Protein AF-A0A2E7EL85-F1 (afdb_monomer_lite)

pLDDT: mean 80.75, std 16.99, range [29.83, 98.38]

Structure (mmCIF, N/CA/C/O backbone):
data_AF-A0A2E7EL85-F1
#
_entry.id   AF-A0A2E7EL85-F1
#
loop_
_atom_site.group_PDB
_atom_site.id
_atom_site.type_symbol
_atom_site.label_atom_id
_atom_site.label_alt_id
_atom_site.label_comp_id
_atom_site.label_asym_id
_atom_site.label_entity_id
_atom_site.label_seq_id
_atom_site.pdbx_PDB_ins_code
_atom_site.Cartn_x
_atom_site.Cartn_y
_atom_site.Cartn_z
_atom_site.occupancy
_atom_site.B_iso_or_equiv
_atom_site.auth_seq_id
_atom_site.auth_comp_id
_atom_site.auth_asym_id
_atom_site.auth_atom_id
_atom_site.pdbx_PDB_model_num
ATOM 1 N N . MET A 1 1 ? -40.623 -15.464 45.039 1.00 63.78 1 MET A N 1
ATOM 2 C CA . MET A 1 1 ? -40.588 -14.335 44.078 1.00 63.78 1 MET A CA 1
ATOM 3 C C . MET A 1 1 ? -39.176 -13.820 43.797 1.00 63.78 1 MET A C 1
ATOM 5 O O . MET A 1 1 ? -38.844 -13.700 42.629 1.00 63.78 1 MET A O 1
ATOM 9 N N . ILE A 1 2 ? -38.313 -13.608 44.801 1.00 80.62 2 ILE A N 1
ATOM 10 C CA . ILE A 1 2 ? -36.930 -13.106 44.599 1.00 80.62 2 ILE A CA 1
ATOM 11 C C . ILE A 1 2 ? -36.093 -13.989 43.643 1.00 80.62 2 ILE A C 1
ATOM 13 O O . ILE A 1 2 ? -35.385 -13.472 42.787 1.00 80.62 2 ILE A O 1
ATOM 17 N N . SER A 1 3 ? -36.235 -15.317 43.714 1.00 82.38 3 SER A N 1
ATOM 18 C CA . SER A 1 3 ? -35.493 -16.260 42.856 1.00 82.38 3 SER A CA 1
ATOM 19 C C . SER A 1 3 ? -35.788 -16.115 41.350 1.00 82.38 3 SER A C 1
ATOM 21 O O . SER A 1 3 ? -34.869 -16.231 40.545 1.00 82.38 3 SER A O 1
ATOM 23 N N . ILE A 1 4 ? -37.023 -15.775 40.958 1.00 88.00 4 ILE A N 1
ATOM 24 C CA . ILE A 1 4 ? -37.388 -15.567 39.542 1.00 88.00 4 ILE A CA 1
ATOM 25 C C . ILE A 1 4 ? -36.719 -14.296 38.997 1.00 88.00 4 ILE A C 1
ATOM 27 O O . ILE A 1 4 ? -36.248 -14.287 37.863 1.00 88.00 4 ILE A O 1
ATOM 31 N N . GLY A 1 5 ? -36.613 -13.248 39.822 1.00 86.31 5 GLY A N 1
ATOM 32 C CA . GLY A 1 5 ? -35.926 -12.007 39.453 1.00 86.31 5 GLY A CA 1
ATOM 33 C C . GLY A 1 5 ? -34.435 -12.218 39.180 1.00 86.31 5 GLY A C 1
ATOM 34 O O . GLY A 1 5 ? -33.920 -11.730 38.178 1.00 86.31 5 GLY A O 1
ATOM 35 N N . VAL A 1 6 ? -33.756 -13.009 40.017 1.00 91.75 6 VAL A N 1
ATOM 36 C CA . VAL A 1 6 ? -32.331 -13.336 39.827 1.00 91.75 6 VAL A CA 1
ATOM 37 C C . VAL A 1 6 ? -32.109 -14.153 38.549 1.00 91.75 6 VAL A C 1
ATOM 39 O O . VAL A 1 6 ? -31.193 -13.853 37.786 1.00 91.75 6 VAL A O 1
ATOM 42 N N . VAL A 1 7 ? -32.971 -15.139 38.270 1.00 93.00 7 VAL A N 1
ATOM 43 C CA . VAL A 1 7 ? -32.894 -15.929 37.027 1.00 93.00 7 VAL A CA 1
ATOM 44 C C . VAL A 1 7 ? -33.152 -15.053 35.799 1.00 93.00 7 VAL A C 1
ATOM 46 O O . VAL A 1 7 ? -32.426 -15.164 34.814 1.00 93.00 7 VAL A O 1
ATOM 49 N N . GLY A 1 8 ? -34.125 -14.141 35.864 1.00 94.06 8 GLY A N 1
ATOM 50 C CA . GLY A 1 8 ? -34.416 -13.204 34.776 1.00 94.06 8 GLY A CA 1
ATOM 51 C C . GLY A 1 8 ? -33.232 -12.290 34.449 1.00 94.06 8 GLY A C 1
ATOM 52 O O . GLY A 1 8 ? -32.846 -12.182 33.288 1.00 94.06 8 GLY A O 1
ATOM 53 N N . VAL A 1 9 ? -32.600 -11.694 35.466 1.00 93.81 9 VAL A N 1
ATOM 54 C CA . VAL A 1 9 ? -31.405 -10.849 35.277 1.00 93.81 9 VAL A CA 1
ATOM 55 C C . VAL A 1 9 ? -30.233 -11.665 34.721 1.00 93.81 9 VAL A C 1
ATOM 57 O O . VAL A 1 9 ? -29.546 -11.201 33.812 1.00 93.81 9 VAL A O 1
ATOM 60 N N . GLY A 1 10 ? -30.038 -12.899 35.201 1.00 94.38 10 GLY A N 1
ATOM 61 C CA . GLY A 1 10 ? -29.012 -13.805 34.676 1.00 94.38 10 GLY A CA 1
ATOM 62 C C . GLY A 1 10 ? -29.215 -14.145 33.196 1.00 94.38 10 GLY A C 1
ATOM 63 O O . GLY A 1 10 ? -28.274 -14.052 32.409 1.00 94.38 10 GLY A O 1
ATOM 64 N N . LEU A 1 11 ? -30.447 -14.471 32.794 1.00 95.19 11 LEU A N 1
ATOM 65 C CA . LEU A 1 11 ? -30.776 -14.786 31.401 1.00 95.19 11 LEU A CA 1
ATOM 66 C C . LEU A 1 11 ? -30.619 -13.575 30.474 1.00 95.19 11 LEU A C 1
ATOM 68 O O . LEU A 1 11 ? -30.084 -13.725 29.377 1.00 95.19 11 LEU A O 1
ATOM 72 N N . ILE A 1 12 ? -31.013 -12.377 30.916 1.00 94.81 12 ILE A N 1
ATOM 73 C CA . ILE A 1 12 ? -30.807 -11.138 30.148 1.00 94.81 12 ILE A CA 1
ATOM 74 C C . ILE A 1 12 ? -29.308 -10.848 29.985 1.00 94.81 12 ILE A C 1
ATOM 76 O O . ILE A 1 12 ? -28.872 -10.479 28.895 1.00 94.81 12 ILE A O 1
ATOM 80 N N . GLY A 1 13 ? -28.506 -11.078 31.030 1.00 94.62 13 GLY A N 1
ATOM 81 C CA . GLY A 1 13 ? -27.050 -10.946 30.963 1.00 94.62 13 GLY A CA 1
ATOM 82 C C . GLY A 1 13 ? -26.423 -11.874 29.918 1.00 94.62 13 GLY A C 1
ATOM 83 O O . GLY A 1 13 ? -25.629 -11.425 29.094 1.00 94.62 13 GLY A O 1
ATOM 84 N N . VAL A 1 14 ? -26.823 -13.150 29.892 1.00 94.88 14 VAL A N 1
ATOM 85 C CA . VAL A 1 14 ? -26.344 -14.113 28.883 1.00 94.88 14 VAL A CA 1
ATOM 86 C C . VAL A 1 14 ? -26.808 -13.723 27.478 1.00 94.88 14 VAL A C 1
ATOM 88 O O . VAL A 1 14 ? -26.000 -13.726 26.550 1.00 94.88 14 VAL A O 1
ATOM 91 N N . ALA A 1 15 ? -28.073 -13.326 27.316 1.00 93.06 15 ALA A N 1
ATOM 92 C CA . ALA A 1 15 ? -28.611 -12.894 26.027 1.00 93.06 15 ALA A CA 1
ATOM 93 C C . ALA A 1 15 ? -27.862 -11.673 25.460 1.00 93.06 15 ALA A C 1
ATOM 95 O O . ALA A 1 15 ? -27.609 -11.618 24.258 1.00 93.06 15 ALA A O 1
ATOM 96 N N . ALA A 1 16 ? -27.436 -10.734 26.313 1.00 93.56 16 ALA A N 1
ATOM 97 C CA . ALA A 1 16 ? -26.651 -9.568 25.906 1.00 93.56 16 ALA A CA 1
ATOM 98 C C . ALA A 1 16 ? -25.207 -9.911 25.481 1.00 93.56 16 ALA A C 1
ATOM 100 O O . ALA A 1 16 ? -24.616 -9.194 24.671 1.00 93.56 16 ALA A O 1
ATOM 101 N N . LEU A 1 17 ? -24.630 -11.008 25.986 1.00 94.56 17 LEU A N 1
ATOM 102 C CA . LEU A 1 17 ? -23.267 -11.427 25.640 1.00 94.56 17 LEU A CA 1
ATOM 103 C C . LEU A 1 17 ? -23.172 -12.112 24.271 1.00 94.56 17 LEU A C 1
ATOM 105 O O . LEU A 1 17 ? -22.114 -12.050 23.645 1.00 94.56 17 LEU A O 1
ATOM 109 N N . ILE A 1 18 ? -24.251 -12.730 23.780 1.00 90.94 18 ILE A N 1
ATOM 110 C CA . ILE A 1 18 ? -24.237 -13.477 22.510 1.00 90.94 18 ILE A CA 1
ATOM 111 C C . ILE A 1 18 ? -23.881 -12.570 21.310 1.00 90.94 18 ILE A C 1
ATOM 113 O O . ILE A 1 18 ? -22.935 -12.904 20.589 1.00 90.94 18 ILE A O 1
ATOM 117 N N . PRO A 1 19 ? -24.528 -11.402 21.092 1.00 89.12 19 PRO A N 1
ATOM 118 C CA . PRO A 1 19 ? -24.167 -10.514 19.984 1.00 89.12 19 PRO A CA 1
ATOM 119 C C . PRO A 1 19 ? -22.741 -9.968 20.095 1.00 89.12 19 PRO A C 1
ATOM 121 O O . PRO A 1 19 ? -22.041 -9.854 19.089 1.00 89.12 19 PRO A O 1
ATOM 124 N N . LEU A 1 20 ? -22.282 -9.670 21.317 1.00 89.88 20 LEU A N 1
ATOM 125 C CA . LEU A 1 20 ? -20.920 -9.194 21.560 1.00 89.88 20 LEU A CA 1
ATOM 126 C C . LEU A 1 20 ? -19.884 -10.271 21.219 1.00 89.88 20 LEU A C 1
ATOM 128 O O . LEU A 1 20 ? -18.888 -9.977 20.556 1.00 89.88 20 LEU A O 1
ATOM 132 N N . ALA A 1 21 ? -20.129 -11.517 21.633 1.00 87.88 21 ALA A N 1
ATOM 133 C CA . ALA A 1 21 ? -19.277 -12.652 21.303 1.00 87.88 21 ALA A CA 1
ATOM 134 C C . ALA A 1 21 ? -19.212 -12.871 19.786 1.00 87.88 21 ALA A C 1
ATOM 136 O O . ALA A 1 21 ? -18.120 -13.035 19.242 1.00 87.88 21 ALA A O 1
ATOM 137 N N . HIS A 1 22 ? -20.350 -12.783 19.089 1.00 85.44 22 HIS A N 1
ATOM 138 C CA . HIS A 1 22 ? -20.390 -12.894 17.632 1.00 85.44 22 HIS A CA 1
ATOM 139 C C . HIS A 1 22 ? -19.612 -11.761 16.945 1.00 85.44 22 HIS A C 1
ATOM 141 O O . HIS A 1 22 ? -18.799 -12.025 16.059 1.00 85.44 22 HIS A O 1
ATOM 147 N N . TYR A 1 23 ? -19.776 -10.514 17.399 1.00 88.75 23 TYR A N 1
ATOM 148 C CA . TYR A 1 23 ? -19.021 -9.371 16.881 1.00 88.75 23 TYR A CA 1
ATOM 149 C C . TYR A 1 23 ? -17.507 -9.546 17.072 1.00 88.75 23 TYR A C 1
ATOM 151 O O . TYR A 1 23 ? -16.732 -9.350 16.135 1.00 88.75 23 TYR A O 1
ATOM 159 N N . LYS A 1 24 ? -17.073 -9.966 18.268 1.00 91.56 24 LYS A N 1
ATOM 160 C CA . LYS A 1 24 ? -15.654 -10.208 18.568 1.00 91.56 24 LYS A CA 1
ATOM 161 C C . LYS A 1 24 ? -15.085 -11.386 17.777 1.00 91.56 24 LYS A C 1
ATOM 163 O O . LYS A 1 24 ? -13.965 -11.280 17.282 1.00 91.56 24 LYS A O 1
ATOM 168 N N . ALA A 1 25 ? -15.850 -12.461 17.596 1.00 88.56 25 ALA A N 1
ATOM 169 C CA . ALA A 1 25 ? -15.459 -13.586 16.751 1.00 88.56 25 ALA A CA 1
ATOM 170 C C . ALA A 1 25 ? -15.311 -13.162 15.280 1.00 88.56 25 ALA A C 1
ATOM 172 O O . ALA A 1 25 ? -14.292 -13.452 14.655 1.00 88.56 25 ALA A O 1
ATOM 173 N N . ALA A 1 26 ? -16.271 -12.401 14.745 1.00 86.75 26 ALA A N 1
ATOM 174 C CA . ALA A 1 26 ? -16.205 -11.872 13.385 1.00 86.75 26 ALA A CA 1
ATOM 175 C C . ALA A 1 26 ? -15.010 -10.921 13.193 1.00 86.75 26 ALA A C 1
ATOM 177 O O . ALA A 1 26 ? -14.327 -10.984 12.169 1.00 86.75 26 ALA A O 1
ATOM 178 N N . GLN A 1 27 ? -14.717 -10.078 14.188 1.00 90.81 27 GLN A N 1
ATOM 179 C CA . GLN A 1 27 ? -13.518 -9.242 14.199 1.00 90.81 27 GLN A CA 1
ATOM 180 C C . GLN A 1 27 ? -12.246 -10.103 14.183 1.00 90.81 27 GLN A C 1
ATOM 182 O O . GLN A 1 27 ? -11.366 -9.855 13.363 1.00 90.81 27 GLN A O 1
ATOM 187 N N . GLY A 1 28 ? -12.175 -11.151 15.011 1.00 91.94 28 GLY A N 1
ATOM 188 C CA . GLY A 1 28 ? -11.049 -12.090 15.039 1.00 91.94 28 GLY A CA 1
ATOM 189 C C . GLY A 1 28 ? -10.802 -12.774 13.692 1.00 91.94 28 GLY A C 1
ATOM 190 O O . GLY A 1 28 ? -9.666 -12.817 13.227 1.00 91.94 28 GLY A O 1
ATOM 191 N N . VAL A 1 29 ? -11.863 -13.218 13.011 1.00 90.19 29 VAL A N 1
ATOM 192 C CA . VAL A 1 29 ? -11.766 -13.801 11.660 1.00 90.19 29 VAL A CA 1
ATOM 193 C C . VAL A 1 29 ? -11.233 -12.782 10.649 1.00 90.19 29 VAL A C 1
ATOM 195 O O . VAL A 1 29 ? -10.402 -13.126 9.810 1.00 90.19 29 VAL A O 1
ATOM 198 N N . ARG A 1 30 ? -11.674 -11.518 10.720 1.00 90.62 30 ARG A N 1
ATOM 199 C CA . ARG A 1 30 ? -11.154 -10.456 9.843 1.00 90.62 30 ARG A CA 1
ATOM 200 C C . ARG A 1 30 ? -9.675 -10.183 10.105 1.00 90.62 30 ARG A C 1
ATOM 202 O O . ARG A 1 30 ? -8.931 -10.034 9.141 1.00 90.62 30 ARG A O 1
ATOM 209 N N . GLU A 1 31 ? -9.245 -10.124 11.364 1.00 93.44 31 GLU A N 1
ATOM 210 C CA . GLU A 1 31 ? -7.829 -9.924 11.703 1.00 93.44 31 GLU A CA 1
ATOM 211 C C . GLU A 1 31 ? -6.949 -11.087 11.221 1.00 93.44 31 GLU A C 1
ATOM 213 O O . GLU A 1 31 ? -5.897 -10.855 10.621 1.00 93.44 31 GLU A O 1
ATOM 218 N N . ASP A 1 32 ? -7.406 -12.333 11.379 1.00 94.00 32 ASP A N 1
ATOM 219 C CA . ASP A 1 32 ? -6.671 -13.500 10.879 1.00 94.00 32 ASP A CA 1
ATOM 220 C C . ASP A 1 32 ? -6.562 -13.497 9.344 1.00 94.00 32 ASP A C 1
ATOM 222 O O . ASP A 1 32 ? -5.480 -13.717 8.794 1.00 94.00 32 ASP A O 1
ATOM 226 N N . ARG A 1 33 ? -7.638 -13.134 8.628 1.00 92.50 33 ARG A N 1
ATOM 227 C CA . ARG A 1 33 ? -7.624 -13.010 7.156 1.00 92.50 33 ARG A CA 1
ATOM 228 C C . ARG A 1 33 ? -6.634 -11.958 6.662 1.00 92.50 33 ARG A C 1
ATOM 230 O O . ARG A 1 33 ? -5.904 -12.218 5.702 1.00 92.50 33 ARG A O 1
ATOM 237 N N . LYS A 1 34 ? -6.564 -10.796 7.320 1.00 94.31 34 LYS A N 1
ATOM 238 C CA . LYS A 1 34 ? -5.573 -9.750 6.999 1.00 94.31 34 LYS A CA 1
ATOM 239 C C .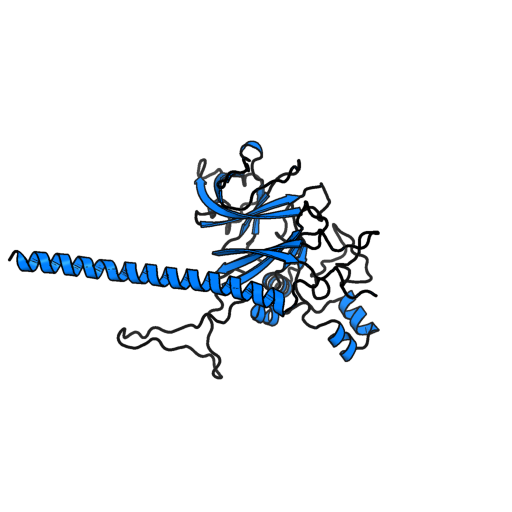 LYS A 1 34 ? -4.148 -10.288 7.161 1.00 94.31 34 LYS A C 1
ATOM 241 O O . LYS A 1 34 ? -3.334 -10.167 6.245 1.00 94.31 34 LYS A O 1
ATOM 246 N N . ALA A 1 35 ? -3.864 -10.942 8.290 1.00 95.31 35 ALA A N 1
ATOM 247 C CA . ALA A 1 35 ? -2.555 -11.525 8.587 1.00 95.31 35 ALA A CA 1
ATOM 248 C C . ALA A 1 35 ? -2.175 -12.665 7.628 1.00 95.31 35 ALA A C 1
ATOM 250 O O . ALA A 1 35 ? -1.028 -12.765 7.182 1.00 95.31 35 ALA A O 1
ATOM 251 N N . LEU A 1 36 ? -3.128 -13.531 7.277 1.00 94.81 36 LEU A N 1
ATOM 252 C CA . LEU A 1 36 ? -2.934 -14.586 6.286 1.00 94.81 36 LEU A CA 1
ATOM 253 C C . LEU A 1 36 ? -2.627 -14.004 4.902 1.00 94.81 36 LEU A C 1
ATOM 255 O O . LEU A 1 36 ? -1.689 -14.466 4.253 1.00 94.81 36 LEU A O 1
ATOM 259 N N . THR A 1 37 ? -3.359 -12.965 4.490 1.00 95.56 37 THR A N 1
ATOM 260 C CA . THR A 1 37 ? -3.142 -12.277 3.208 1.00 95.56 37 THR A CA 1
ATOM 261 C C . THR A 1 37 ? -1.739 -11.684 3.139 1.00 95.56 37 THR A C 1
ATOM 263 O O . THR A 1 37 ? -1.019 -11.962 2.185 1.00 95.56 37 THR A O 1
ATOM 266 N N . GLY A 1 38 ? -1.290 -10.974 4.180 1.00 95.75 38 GLY A N 1
ATOM 267 C CA . GLY A 1 38 ? 0.075 -10.438 4.242 1.00 95.75 38 GLY A CA 1
ATOM 268 C C . GLY A 1 38 ? 1.157 -11.522 4.160 1.00 95.75 38 GLY A C 1
ATOM 269 O O . GLY A 1 38 ? 2.110 -11.409 3.387 1.00 95.75 38 GLY A O 1
ATOM 270 N N . ARG A 1 39 ? 0.998 -12.629 4.904 1.00 95.81 39 ARG A N 1
ATOM 271 C CA . ARG A 1 39 ? 1.933 -13.771 4.849 1.00 95.81 39 ARG A CA 1
ATOM 272 C C . ARG A 1 39 ? 1.984 -14.409 3.462 1.00 95.81 39 ARG A C 1
ATOM 274 O O . ARG A 1 39 ? 3.074 -14.729 2.982 1.00 95.81 39 ARG A O 1
ATOM 281 N N . ARG A 1 40 ? 0.826 -14.592 2.821 1.00 95.44 40 ARG A N 1
ATOM 282 C CA . ARG A 1 40 ? 0.738 -15.137 1.463 1.00 95.44 40 ARG A CA 1
ATOM 283 C C . ARG A 1 40 ? 1.363 -14.185 0.453 1.00 95.44 40 ARG A C 1
ATOM 285 O O . ARG A 1 40 ? 2.173 -14.641 -0.338 1.00 95.44 40 ARG A O 1
ATOM 292 N N . ALA A 1 41 ? 1.073 -12.892 0.526 1.00 96.38 41 ALA A N 1
ATOM 293 C CA . ALA A 1 41 ? 1.646 -11.878 -0.352 1.00 96.38 41 ALA A CA 1
ATOM 294 C C . ALA A 1 41 ? 3.183 -11.871 -0.309 1.00 96.38 41 ALA A C 1
ATOM 296 O O . ALA A 1 41 ? 3.820 -11.930 -1.355 1.00 96.38 41 ALA A O 1
ATOM 297 N N . PHE A 1 42 ? 3.808 -11.940 0.875 1.00 95.88 42 PHE A N 1
ATOM 298 C CA . PHE A 1 42 ? 5.270 -12.104 0.963 1.00 95.88 42 PHE A CA 1
ATOM 299 C C . PHE A 1 42 ? 5.779 -13.393 0.318 1.00 95.88 42 PHE A C 1
ATOM 301 O O . PHE A 1 42 ? 6.860 -13.417 -0.273 1.00 95.88 42 PHE A O 1
ATOM 308 N N . ARG A 1 43 ? 5.036 -14.491 0.482 1.00 95.12 43 ARG A N 1
ATOM 309 C CA . ARG A 1 43 ? 5.388 -15.774 -0.124 1.00 95.12 43 ARG A CA 1
ATOM 310 C C . ARG A 1 43 ? 5.282 -15.693 -1.647 1.00 95.12 43 ARG A C 1
ATOM 312 O O . ARG A 1 43 ? 6.220 -16.111 -2.311 1.00 95.12 43 ARG A O 1
ATOM 319 N N . GLU A 1 44 ? 4.197 -15.138 -2.179 1.00 93.88 44 GLU A N 1
ATOM 320 C CA . GLU A 1 44 ? 4.000 -14.904 -3.616 1.00 93.88 44 GLU A CA 1
ATOM 321 C C . GLU A 1 44 ? 5.097 -14.000 -4.176 1.00 93.88 44 GLU A C 1
ATOM 323 O O . GLU A 1 44 ? 5.705 -14.347 -5.184 1.00 93.88 44 GLU A O 1
ATOM 328 N N . PHE A 1 45 ? 5.427 -12.913 -3.471 1.00 92.62 45 PHE A N 1
ATOM 329 C CA . PHE A 1 45 ? 6.507 -12.001 -3.842 1.00 92.62 45 PHE A CA 1
ATOM 330 C C . PHE A 1 45 ? 7.839 -12.731 -4.038 1.00 92.62 45 PHE A C 1
ATOM 332 O O . PHE A 1 45 ? 8.541 -12.495 -5.016 1.00 92.62 45 PHE A O 1
ATOM 339 N N . ARG A 1 46 ? 8.169 -13.672 -3.146 1.00 91.56 46 ARG A N 1
ATOM 340 C CA . ARG A 1 46 ? 9.393 -14.480 -3.251 1.00 91.56 46 ARG A CA 1
ATOM 341 C C . ARG A 1 46 ? 9.300 -15.588 -4.299 1.00 91.56 46 ARG A C 1
ATOM 343 O O . ARG A 1 46 ? 10.235 -15.770 -5.063 1.00 91.56 46 ARG A O 1
ATOM 350 N N 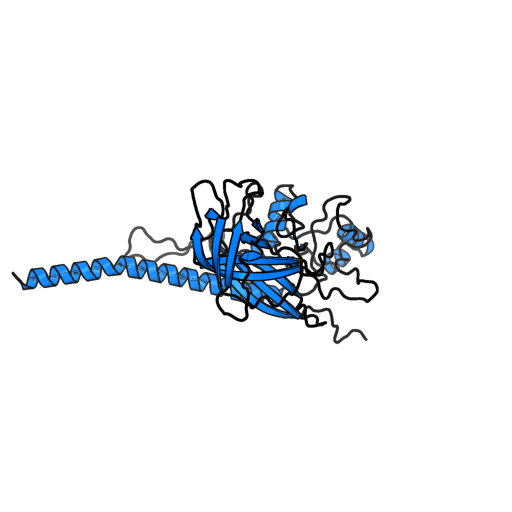. ILE A 1 47 ? 8.204 -16.349 -4.323 1.00 91.44 47 ILE A N 1
ATOM 351 C CA . ILE A 1 47 ? 8.050 -17.515 -5.212 1.00 91.44 47 ILE A CA 1
ATOM 352 C C . ILE A 1 47 ? 8.005 -17.092 -6.676 1.00 91.44 47 ILE A C 1
ATOM 354 O O . ILE A 1 47 ? 8.568 -17.771 -7.531 1.00 91.44 47 ILE A O 1
ATOM 358 N N . ARG A 1 48 ? 7.333 -15.978 -6.964 1.00 87.06 48 ARG A N 1
ATOM 359 C CA . ARG A 1 48 ? 7.233 -15.429 -8.319 1.00 87.06 48 ARG A CA 1
ATOM 360 C C . ARG A 1 48 ? 8.432 -14.577 -8.700 1.00 87.06 48 ARG A C 1
ATOM 362 O O . ARG A 1 48 ? 8.426 -14.022 -9.790 1.00 87.06 48 ARG A O 1
ATOM 369 N N . ASP A 1 49 ? 9.419 -14.492 -7.812 1.00 83.94 49 ASP A N 1
ATOM 370 C CA . ASP A 1 49 ? 10.628 -13.710 -8.008 1.00 83.94 49 ASP A CA 1
ATOM 371 C C . ASP A 1 49 ? 10.312 -12.248 -8.360 1.00 83.94 49 ASP A C 1
ATOM 373 O O . ASP A 1 49 ? 10.946 -11.625 -9.205 1.00 83.94 49 ASP A O 1
ATOM 377 N N . LEU A 1 50 ? 9.313 -11.671 -7.679 1.00 84.50 50 LEU A N 1
ATOM 378 C CA . LEU A 1 50 ? 8.906 -10.273 -7.871 1.00 84.50 50 LEU A CA 1
ATOM 379 C C . LEU A 1 50 ? 9.969 -9.289 -7.356 1.00 84.50 50 LEU A C 1
ATOM 381 O O . LEU A 1 50 ? 9.768 -8.086 -7.416 1.00 84.50 50 LEU A O 1
ATOM 385 N N . ALA A 1 51 ? 11.084 -9.789 -6.822 1.00 77.31 51 ALA A N 1
ATOM 386 C CA . ALA A 1 51 ? 12.272 -9.014 -6.494 1.00 77.31 51 ALA A CA 1
ATOM 387 C C . ALA A 1 51 ? 13.253 -8.913 -7.673 1.00 77.31 51 ALA A C 1
ATOM 389 O O . ALA A 1 51 ? 14.245 -8.190 -7.572 1.00 77.31 51 ALA A O 1
ATOM 390 N N . ARG A 1 52 ? 13.031 -9.660 -8.763 1.00 71.94 52 ARG A N 1
ATOM 391 C CA . ARG A 1 52 ? 13.900 -9.660 -9.936 1.00 71.94 52 ARG A CA 1
ATOM 392 C C . ARG A 1 52 ? 13.509 -8.511 -10.862 1.00 71.94 52 ARG A C 1
ATOM 394 O O . ARG A 1 52 ? 12.433 -8.550 -11.459 1.00 71.94 52 ARG A O 1
ATOM 401 N N . PRO A 1 53 ? 14.384 -7.518 -11.077 1.00 58.28 53 PRO A N 1
ATOM 402 C CA . PRO A 1 53 ? 13.972 -6.321 -11.806 1.00 58.28 53 PRO A CA 1
ATOM 403 C C . PRO A 1 53 ? 13.728 -6.533 -13.318 1.00 58.28 53 PRO A C 1
ATOM 405 O O . PRO A 1 53 ? 13.311 -5.613 -14.009 1.00 58.28 53 PRO A O 1
ATOM 408 N N . GLY A 1 54 ? 13.993 -7.732 -13.861 1.00 57.44 54 GLY A N 1
ATOM 409 C CA . GLY A 1 54 ? 13.841 -8.056 -15.289 1.00 57.44 54 GLY A CA 1
ATOM 410 C C . GLY A 1 54 ? 12.450 -8.523 -15.733 1.00 57.44 54 GLY A C 1
ATOM 411 O O . GLY A 1 54 ? 12.198 -8.546 -16.931 1.00 57.44 54 GLY A O 1
ATOM 412 N N . ASP A 1 55 ? 11.555 -8.878 -14.808 1.00 58.25 55 ASP A N 1
ATOM 413 C CA . ASP A 1 55 ? 10.200 -9.366 -15.139 1.00 58.25 55 ASP A CA 1
ATOM 414 C C . ASP A 1 55 ? 9.116 -8.277 -14.985 1.00 58.25 55 ASP A C 1
ATOM 416 O O . ASP A 1 55 ? 7.920 -8.523 -15.181 1.00 58.25 55 ASP A O 1
ATOM 420 N N . MET A 1 56 ? 9.548 -7.065 -14.635 1.00 61.22 56 MET A N 1
ATOM 421 C CA . MET A 1 56 ? 8.706 -5.905 -14.372 1.00 61.22 56 MET A CA 1
ATOM 422 C C . MET A 1 56 ? 8.532 -5.069 -15.640 1.00 61.22 56 MET A C 1
ATOM 424 O O . MET A 1 56 ? 9.482 -4.834 -16.382 1.00 61.22 56 MET A O 1
ATOM 428 N N . ALA A 1 57 ? 7.318 -4.578 -15.859 1.00 54.50 57 ALA A N 1
ATOM 429 C CA . ALA A 1 57 ? 6.981 -3.653 -16.929 1.00 54.50 57 ALA A CA 1
ATOM 430 C C . ALA A 1 57 ? 6.277 -2.426 -16.350 1.00 54.50 57 ALA A C 1
ATOM 432 O O . ALA A 1 57 ? 5.500 -2.534 -15.402 1.00 54.50 57 ALA A O 1
ATOM 433 N N . SER A 1 58 ? 6.516 -1.259 -16.940 1.00 51.09 58 SER A N 1
ATOM 434 C CA . SER A 1 58 ? 5.723 -0.059 -16.674 1.00 51.09 58 SER A CA 1
ATOM 435 C C . SER A 1 58 ? 4.859 0.251 -17.901 1.00 51.09 58 SER A C 1
ATOM 437 O O . SER A 1 58 ? 5.368 0.153 -19.023 1.00 51.09 58 SER A O 1
ATOM 439 N N . PRO A 1 59 ? 3.567 0.585 -17.735 1.00 44.28 59 PRO A N 1
ATOM 440 C CA . PRO A 1 59 ? 2.740 1.055 -18.840 1.00 44.28 59 PRO A CA 1
ATOM 441 C C . PRO A 1 59 ? 3.307 2.387 -19.361 1.00 44.28 59 PRO A C 1
ATOM 443 O O . PRO A 1 59 ? 3.236 3.413 -18.689 1.00 44.28 59 PRO A O 1
ATOM 446 N N . MET A 1 60 ? 3.919 2.369 -20.548 1.00 49.91 60 MET A N 1
ATOM 447 C CA . MET A 1 60 ? 4.468 3.571 -21.181 1.00 49.91 60 MET A CA 1
ATOM 448 C C . MET A 1 60 ? 3.340 4.489 -21.661 1.00 49.91 60 MET A C 1
ATOM 450 O O . MET A 1 60 ? 2.509 4.079 -22.467 1.00 49.91 60 MET A O 1
ATOM 454 N N . THR A 1 61 ? 3.350 5.752 -21.239 1.00 42.62 61 THR A N 1
ATOM 455 C CA . THR A 1 61 ? 2.427 6.784 -21.731 1.00 42.62 61 THR A CA 1
ATOM 456 C C . THR A 1 61 ? 3.154 7.821 -22.567 1.00 42.62 61 THR A C 1
ATOM 458 O O . THR A 1 61 ? 3.765 8.732 -22.019 1.00 42.62 61 THR A O 1
ATOM 461 N N . GLY A 1 62 ? 3.031 7.699 -23.891 1.00 43.09 62 GLY A N 1
ATOM 462 C CA . GLY A 1 62 ? 3.229 8.791 -24.852 1.00 43.09 62 GLY A CA 1
ATOM 463 C C . GLY A 1 62 ? 4.606 9.482 -24.868 1.00 43.09 62 GLY A C 1
ATOM 464 O O . GLY A 1 62 ? 5.506 9.170 -24.089 1.00 43.09 62 GLY A O 1
ATOM 465 N N . PRO A 1 63 ? 4.820 10.426 -25.802 1.00 38.38 63 PRO A N 1
ATOM 466 C CA . PRO A 1 63 ? 6.115 11.058 -26.003 1.00 38.38 63 PRO A CA 1
ATOM 467 C C . PRO A 1 63 ? 6.322 12.211 -25.007 1.00 38.38 63 PRO A C 1
ATOM 469 O O . PRO A 1 63 ? 6.311 13.374 -25.390 1.00 38.38 63 PRO A O 1
ATOM 472 N N . ASN A 1 64 ? 6.582 11.850 -23.745 1.00 37.88 64 ASN A N 1
ATOM 473 C CA . ASN A 1 64 ? 7.163 12.680 -22.678 1.00 37.88 64 ASN A CA 1
ATOM 474 C C . ASN A 1 64 ? 6.248 13.793 -22.106 1.00 37.88 64 ASN A C 1
ATOM 476 O O . ASN A 1 64 ? 5.767 14.660 -22.834 1.00 37.88 64 ASN A O 1
ATOM 480 N N . PRO A 1 65 ? 6.082 13.839 -20.772 1.00 37.03 65 PRO A N 1
ATOM 481 C CA . PRO A 1 65 ? 6.999 14.697 -20.023 1.00 37.03 65 PRO A CA 1
ATOM 482 C C . PRO A 1 65 ? 7.426 14.116 -18.658 1.00 37.03 65 PRO A C 1
ATOM 484 O O . PRO A 1 65 ? 6.600 13.769 -17.820 1.00 37.03 65 PRO A O 1
ATOM 487 N N . TYR A 1 66 ? 8.745 14.122 -18.441 1.00 31.95 66 TYR A N 1
ATOM 488 C CA . TYR A 1 66 ? 9.489 13.891 -17.190 1.00 31.95 66 TYR A CA 1
ATOM 489 C C . TYR A 1 66 ? 9.889 12.449 -16.838 1.00 31.95 66 TYR A C 1
ATOM 491 O O . TYR A 1 66 ? 9.822 12.055 -15.682 1.00 31.95 66 TYR A O 1
ATOM 499 N N . TYR A 1 67 ? 10.417 11.693 -17.805 1.00 33.81 67 TYR A N 1
ATOM 500 C CA . TYR A 1 67 ? 11.833 11.266 -17.808 1.00 33.81 67 TYR A CA 1
ATOM 501 C C . TYR A 1 67 ? 12.093 10.339 -19.002 1.00 33.81 67 TYR A C 1
ATOM 503 O O . TYR A 1 67 ? 11.430 9.322 -19.191 1.00 33.81 67 TYR A O 1
ATOM 511 N N . TYR A 1 68 ? 13.099 10.699 -19.795 1.00 29.83 68 TYR A N 1
ATOM 512 C CA . TYR A 1 68 ? 13.658 9.897 -20.878 1.00 29.83 68 TYR A CA 1
ATOM 513 C C . TYR A 1 68 ? 14.130 8.537 -20.333 1.00 29.83 68 TYR A C 1
ATOM 515 O O . TYR A 1 68 ? 15.083 8.479 -19.558 1.00 29.83 68 TYR A O 1
ATOM 523 N N . TRP A 1 69 ? 13.526 7.447 -20.798 1.00 33.59 69 TRP A N 1
ATOM 524 C CA . TRP A 1 69 ? 14.206 6.157 -20.903 1.00 33.59 69 TRP A CA 1
ATOM 525 C C . TRP A 1 69 ? 14.349 5.893 -22.405 1.00 33.59 69 TRP A C 1
ATOM 527 O O . TRP A 1 69 ? 13.343 5.927 -23.116 1.00 33.59 69 TRP A O 1
ATOM 537 N N . PRO A 1 70 ? 15.577 5.777 -22.937 1.00 30.33 70 PRO A N 1
ATOM 538 C CA . PRO A 1 70 ? 15.817 5.791 -24.367 1.00 30.33 70 PRO A CA 1
ATOM 539 C C . PRO A 1 70 ? 15.087 4.639 -25.053 1.00 30.33 70 PRO A C 1
ATOM 541 O O . PRO A 1 70 ? 15.002 3.515 -24.561 1.00 30.33 70 PRO A O 1
ATOM 544 N N . THR A 1 71 ? 14.583 4.987 -26.226 1.00 35.00 71 THR A N 1
ATOM 545 C CA . THR A 1 71 ? 13.726 4.285 -27.183 1.00 35.00 71 THR A CA 1
ATOM 546 C C . THR A 1 71 ? 14.290 2.974 -27.756 1.00 35.00 71 THR A C 1
ATOM 548 O O . THR A 1 71 ? 14.003 2.617 -28.895 1.00 35.00 71 THR A O 1
ATOM 551 N N . THR A 1 72 ? 15.071 2.213 -26.990 1.00 38.34 72 THR A N 1
ATOM 552 C CA . THR A 1 72 ? 15.648 0.935 -27.432 1.00 38.34 72 THR A CA 1
ATOM 553 C C . THR A 1 72 ? 15.608 -0.187 -26.398 1.00 38.34 72 THR A C 1
ATOM 555 O O . THR A 1 72 ? 16.128 -1.259 -26.708 1.00 38.34 72 THR A O 1
ATOM 558 N N . ASN A 1 73 ? 14.968 -0.024 -25.223 1.00 37.19 73 ASN A N 1
ATOM 559 C CA . ASN A 1 73 ? 14.652 -1.157 -24.334 1.00 37.19 73 ASN A CA 1
ATOM 560 C C . ASN A 1 73 ? 13.642 -0.816 -23.212 1.00 37.19 73 ASN A C 1
ATOM 562 O O . ASN A 1 73 ? 13.986 -0.093 -22.297 1.00 37.19 73 ASN A O 1
ATOM 566 N N . PRO A 1 74 ? 12.428 -1.369 -23.166 1.00 37.78 74 PRO A N 1
ATOM 567 C CA . PRO A 1 74 ? 11.498 -1.280 -22.038 1.00 37.78 74 PRO A CA 1
ATOM 568 C C . PRO A 1 74 ? 11.781 -2.343 -20.982 1.00 37.78 74 PRO A C 1
ATOM 570 O O . PRO A 1 74 ? 11.105 -2.379 -19.962 1.00 37.78 74 PRO A O 1
ATOM 573 N N . TYR A 1 75 ? 12.838 -3.141 -21.173 1.00 37.28 75 TYR A N 1
ATOM 574 C CA . TYR A 1 75 ? 13.591 -3.713 -20.058 1.00 37.28 75 TYR A CA 1
ATOM 575 C C . TYR A 1 75 ? 14.633 -2.746 -19.480 1.00 37.28 75 TYR A C 1
ATOM 577 O O . TYR A 1 75 ? 15.265 -3.077 -18.481 1.00 37.28 75 TYR A O 1
ATOM 585 N N . ALA A 1 76 ? 14.820 -1.540 -20.033 1.00 38.62 76 ALA A N 1
ATOM 586 C CA . ALA A 1 76 ? 15.671 -0.508 -19.433 1.00 38.62 76 ALA A CA 1
ATOM 587 C C . ALA A 1 76 ? 14.967 0.237 -18.293 1.00 38.62 76 ALA A C 1
ATOM 589 O O . ALA A 1 76 ? 15.160 1.435 -18.124 1.00 38.62 76 ALA A O 1
ATOM 590 N N . ILE A 1 77 ? 14.264 -0.493 -17.419 1.00 42.06 77 ILE A N 1
ATOM 591 C CA . ILE A 1 77 ? 14.388 -0.143 -16.002 1.00 42.06 77 ILE A CA 1
ATOM 592 C C . ILE A 1 77 ? 15.897 -0.174 -15.668 1.00 42.06 77 ILE A C 1
ATOM 594 O O . ILE A 1 77 ? 16.379 0.741 -15.016 1.00 42.06 77 ILE A O 1
ATOM 598 N N . TYR A 1 78 ? 16.685 -1.081 -16.274 1.00 44.06 78 TYR A N 1
ATOM 599 C CA . TYR A 1 78 ? 18.158 -1.143 -16.222 1.00 44.06 78 TYR A CA 1
ATOM 600 C C . TYR A 1 78 ? 18.908 -0.215 -17.194 1.00 44.06 78 TYR A C 1
ATOM 602 O O . TYR A 1 78 ? 19.918 -0.627 -17.769 1.00 44.06 78 TYR A O 1
ATOM 610 N N . ASN A 1 79 ? 18.520 1.049 -17.359 1.00 37.09 79 ASN A N 1
ATOM 611 C CA . ASN A 1 79 ? 19.600 2.005 -17.604 1.00 37.09 79 ASN A CA 1
ATOM 612 C C . ASN A 1 79 ? 20.258 2.243 -16.261 1.00 37.09 79 ASN A C 1
ATOM 614 O O . ASN A 1 79 ? 19.892 3.137 -15.500 1.00 37.09 79 ASN A O 1
ATOM 618 N N . GLN A 1 80 ? 21.222 1.364 -15.997 1.00 38.88 80 GLN A N 1
ATOM 619 C CA . GLN A 1 80 ? 22.405 1.698 -15.245 1.00 38.88 80 GLN A CA 1
ATOM 620 C C . GLN A 1 80 ? 22.652 3.213 -15.407 1.00 38.88 80 GLN A C 1
ATOM 622 O O . GLN A 1 80 ? 22.795 3.673 -16.549 1.00 38.88 80 GLN A O 1
ATOM 627 N N . PRO A 1 81 ? 22.725 4.015 -14.328 1.00 40.47 81 PRO A N 1
ATOM 628 C CA . PRO A 1 81 ? 23.517 5.234 -14.429 1.00 40.47 81 PRO A CA 1
ATOM 629 C C . PRO A 1 81 ? 24.912 4.821 -14.973 1.00 40.47 81 PRO A C 1
ATOM 631 O O . PRO A 1 81 ? 25.219 3.626 -14.974 1.00 40.47 81 PRO A O 1
ATOM 634 N N . PRO A 1 82 ? 25.754 5.710 -15.522 1.00 48.31 82 PRO A N 1
ATOM 635 C CA . PRO A 1 82 ? 27.029 5.323 -16.161 1.00 48.31 82 PRO A CA 1
ATOM 636 C C . PRO A 1 82 ? 27.918 4.340 -15.346 1.00 48.31 82 PRO A C 1
ATOM 638 O O . PRO A 1 82 ? 28.833 3.728 -15.883 1.00 48.31 82 PRO A O 1
ATOM 641 N N . ASP A 1 83 ? 27.616 4.193 -14.055 1.00 45.75 83 ASP A N 1
ATOM 642 C CA . ASP A 1 83 ? 28.136 3.346 -12.985 1.00 45.75 83 ASP A CA 1
ATOM 643 C C . ASP A 1 83 ? 27.354 2.048 -12.636 1.00 45.75 83 ASP A C 1
ATOM 645 O O . ASP A 1 83 ? 27.752 1.336 -11.711 1.00 45.75 83 ASP A O 1
ATOM 649 N N . GLY A 1 84 ? 26.296 1.661 -13.350 1.00 40.38 84 GLY A N 1
ATOM 650 C CA . GLY A 1 84 ? 25.923 0.245 -13.395 1.00 40.38 84 GLY A CA 1
ATOM 651 C C . GLY A 1 84 ? 24.733 -0.256 -12.566 1.00 40.38 84 GLY A C 1
ATOM 652 O O . GLY A 1 84 ? 24.475 -1.458 -12.582 1.00 40.38 84 GLY A O 1
ATOM 653 N N . LYS A 1 85 ? 24.029 0.583 -11.797 1.00 46.31 85 LYS A N 1
ATOM 654 C CA . LYS A 1 85 ? 23.205 0.074 -10.682 1.00 46.31 85 LYS A CA 1
ATOM 655 C C . LYS A 1 85 ? 21.734 0.489 -10.738 1.00 46.31 85 LYS A C 1
ATOM 657 O O . LYS A 1 85 ? 21.414 1.668 -10.654 1.00 46.31 85 LYS A O 1
ATOM 662 N N . LEU A 1 86 ? 20.844 -0.507 -10.795 1.00 46.41 86 LEU A N 1
ATOM 663 C CA . LEU A 1 86 ? 19.411 -0.361 -10.495 1.00 46.41 86 LEU A CA 1
ATOM 664 C C . LEU A 1 86 ? 19.105 -0.134 -9.019 1.00 46.41 86 LEU A C 1
ATOM 666 O O . LEU A 1 86 ? 17.964 0.095 -8.609 1.00 46.41 86 LEU A O 1
ATOM 670 N N . THR A 1 87 ? 20.122 -0.304 -8.197 1.00 53.19 87 THR A N 1
ATOM 671 C CA . THR A 1 87 ? 20.032 -0.158 -6.767 1.00 53.19 87 THR A CA 1
ATOM 672 C C . THR A 1 87 ? 19.773 1.322 -6.495 1.00 53.19 87 THR A C 1
ATOM 674 O O . THR A 1 87 ? 20.493 2.161 -7.028 1.00 53.19 87 THR A O 1
ATOM 677 N N . ARG A 1 88 ? 18.751 1.637 -5.683 1.00 66.25 88 ARG A N 1
ATOM 678 C CA . ARG A 1 88 ? 18.413 2.966 -5.119 1.00 66.25 88 ARG A CA 1
ATOM 679 C C . ARG A 1 88 ? 17.175 3.684 -5.662 1.00 66.25 88 ARG A C 1
ATOM 681 O O . ARG A 1 88 ? 17.089 4.881 -5.446 1.00 66.25 88 ARG A O 1
ATOM 688 N N . ARG A 1 89 ? 16.185 3.039 -6.287 1.00 78.69 89 ARG A N 1
ATOM 689 C CA . ARG A 1 89 ? 14.905 3.732 -6.580 1.00 78.69 89 ARG A CA 1
ATOM 690 C C . ARG A 1 89 ? 13.740 3.111 -5.837 1.00 78.69 89 ARG A C 1
ATOM 692 O O . ARG A 1 89 ? 13.563 1.899 -5.892 1.00 78.69 89 ARG A O 1
ATOM 699 N N . ALA A 1 90 ? 12.923 3.934 -5.187 1.00 86.75 90 ALA A N 1
ATOM 700 C CA . ALA A 1 90 ? 11.652 3.466 -4.655 1.00 86.75 90 ALA A CA 1
ATOM 701 C C . ALA A 1 90 ? 10.659 3.186 -5.796 1.00 86.75 90 ALA A C 1
ATOM 703 O O . ALA A 1 90 ? 10.664 3.903 -6.795 1.00 86.75 90 ALA A O 1
ATOM 704 N N . TYR A 1 91 ? 9.811 2.166 -5.659 1.00 89.25 91 TYR A N 1
ATOM 705 C CA . TYR A 1 91 ? 8.747 1.847 -6.620 1.00 89.25 91 TYR A CA 1
ATOM 706 C C . TYR A 1 91 ? 7.568 1.121 -5.959 1.00 89.25 91 TYR A C 1
ATOM 708 O O . TYR A 1 91 ? 7.692 0.543 -4.878 1.00 89.25 91 TYR A O 1
ATOM 716 N N . CYS A 1 92 ? 6.410 1.154 -6.620 1.00 93.19 92 CYS A N 1
ATOM 717 C CA . CYS A 1 92 ? 5.182 0.481 -6.204 1.00 93.19 92 CYS A CA 1
ATOM 718 C C . CYS A 1 92 ? 4.824 -0.628 -7.202 1.00 93.19 92 CYS A C 1
ATOM 720 O O . CYS A 1 92 ? 4.582 -0.357 -8.373 1.00 93.19 92 CYS A O 1
ATOM 722 N N . LEU A 1 93 ? 4.782 -1.879 -6.754 1.00 93.50 93 LEU A N 1
ATOM 723 C CA . LEU A 1 93 ? 4.278 -3.015 -7.516 1.00 93.50 93 LEU A CA 1
ATOM 724 C C . LEU A 1 93 ? 2.779 -3.172 -7.268 1.00 93.50 93 LEU A C 1
ATOM 726 O O . LEU A 1 93 ? 2.359 -3.652 -6.212 1.00 93.50 93 LEU A O 1
ATOM 730 N N . ASP A 1 94 ? 1.988 -2.800 -8.272 1.00 95.19 94 ASP A N 1
ATOM 731 C CA . ASP A 1 94 ? 0.529 -2.841 -8.205 1.00 95.19 94 ASP A CA 1
ATOM 732 C C . ASP A 1 94 ? -0.112 -3.242 -9.547 1.00 95.19 94 ASP A C 1
ATOM 734 O O . ASP A 1 94 ? -0.748 -2.426 -10.226 1.00 95.19 94 ASP A O 1
ATOM 738 N N . PRO A 1 95 ? 0.035 -4.516 -9.962 1.00 93.88 95 PRO A N 1
ATOM 739 C CA . PRO A 1 95 ? -0.515 -4.989 -11.230 1.00 93.88 95 PRO A CA 1
ATOM 740 C C . PRO A 1 95 ? -2.034 -4.878 -11.328 1.00 93.88 95 PRO A C 1
ATOM 742 O O . PRO A 1 95 ? -2.559 -4.742 -12.428 1.00 93.88 95 PRO A O 1
ATOM 745 N N . LEU A 1 96 ? -2.743 -4.938 -10.197 1.00 94.69 96 LEU A N 1
ATOM 746 C CA . LEU A 1 96 ? -4.200 -4.890 -10.174 1.00 94.69 96 LEU A CA 1
ATOM 747 C C . LEU A 1 96 ? -4.717 -3.490 -10.530 1.00 94.69 96 LEU A C 1
ATOM 749 O O . LEU A 1 96 ? -5.616 -3.372 -11.361 1.00 94.69 96 LEU A O 1
ATOM 753 N N . TYR A 1 97 ? -4.109 -2.438 -9.969 1.00 93.88 97 TYR A N 1
ATOM 754 C CA . TYR A 1 97 ? -4.414 -1.063 -10.365 1.00 93.88 97 TYR A CA 1
ATOM 755 C C . TYR A 1 97 ? -4.000 -0.793 -11.813 1.00 93.88 97 TYR A C 1
ATOM 757 O O . TYR A 1 97 ? -4.786 -0.243 -12.580 1.00 93.88 97 TYR A O 1
ATOM 765 N N . VAL A 1 98 ? -2.793 -1.218 -12.210 1.00 90.75 98 VAL A N 1
ATOM 766 C CA . VAL A 1 98 ? -2.299 -1.020 -13.583 1.00 90.75 98 VAL A CA 1
ATOM 767 C C . VAL A 1 98 ? -3.233 -1.671 -14.602 1.00 90.75 98 VAL A C 1
ATOM 769 O O . VAL A 1 98 ? -3.609 -1.023 -15.575 1.00 90.75 98 VAL A O 1
ATOM 772 N N . ALA A 1 99 ? -3.649 -2.918 -14.376 1.00 91.69 99 ALA A N 1
ATOM 773 C CA . ALA A 1 99 ? -4.567 -3.608 -15.274 1.00 91.69 99 ALA A CA 1
ATOM 774 C C . ALA A 1 99 ? -5.929 -2.902 -15.360 1.00 91.69 99 ALA A C 1
ATOM 776 O O . ALA A 1 99 ? -6.443 -2.710 -16.456 1.00 91.69 99 ALA A O 1
ATOM 777 N N . ALA A 1 100 ? -6.480 -2.449 -14.229 1.00 91.94 100 ALA A N 1
ATOM 778 C CA . ALA A 1 100 ? -7.738 -1.705 -14.219 1.00 91.94 100 ALA A CA 1
ATOM 779 C C . ALA A 1 100 ? -7.638 -0.359 -14.968 1.00 91.94 100 ALA A C 1
ATOM 781 O O . ALA A 1 100 ? -8.562 0.005 -15.693 1.00 91.94 100 ALA A O 1
ATOM 782 N N . ALA A 1 101 ? -6.510 0.348 -14.848 1.00 89.19 101 ALA A N 1
ATOM 783 C CA . ALA A 1 101 ? -6.261 1.604 -15.557 1.00 89.19 101 ALA A CA 1
ATOM 784 C C . ALA A 1 101 ? -6.081 1.400 -17.071 1.00 89.19 101 ALA A C 1
ATOM 786 O O . ALA A 1 101 ? -6.553 2.203 -17.878 1.00 89.19 101 ALA A O 1
ATOM 787 N N . VAL A 1 102 ? -5.421 0.307 -17.471 1.00 85.75 102 VAL A N 1
ATOM 788 C CA . VAL A 1 102 ? -5.286 -0.084 -18.881 1.00 85.75 102 VAL A CA 1
ATOM 789 C C . VAL A 1 102 ? -6.648 -0.455 -19.470 1.00 85.75 102 VAL A C 1
ATOM 791 O O . VAL A 1 102 ? -6.985 0.042 -20.545 1.00 85.75 102 VAL A O 1
ATOM 794 N N . ASP A 1 103 ? -7.451 -1.248 -18.755 1.00 88.75 103 ASP A N 1
ATOM 795 C CA . ASP A 1 103 ? -8.803 -1.638 -19.177 1.00 88.75 103 ASP A CA 1
ATOM 796 C C . ASP A 1 103 ? -9.734 -0.422 -19.328 1.00 88.75 103 ASP A C 1
ATOM 798 O O . ASP A 1 103 ? -10.582 -0.395 -20.219 1.00 88.75 103 ASP A O 1
ATOM 802 N N . SER A 1 104 ? -9.567 0.608 -18.489 1.00 88.12 104 SER A N 1
ATOM 803 C CA . SER A 1 104 ? -10.345 1.850 -18.574 1.00 88.12 104 SER A CA 1
ATOM 804 C C . SER A 1 104 ? -9.827 2.835 -19.633 1.00 88.12 104 SER A C 1
ATOM 806 O O . SER A 1 104 ? -10.367 3.933 -19.754 1.00 88.12 104 SER A O 1
ATOM 808 N N . GLY A 1 105 ? -8.743 2.505 -20.346 1.00 84.44 105 GLY A N 1
ATOM 809 C CA . GLY A 1 105 ? -8.086 3.400 -21.302 1.00 84.44 105 GLY A CA 1
ATOM 810 C C . GLY A 1 105 ? -7.359 4.596 -20.670 1.00 84.44 105 GLY A C 1
ATOM 811 O O . GLY A 1 105 ? -6.910 5.482 -21.396 1.00 84.44 105 GLY A O 1
ATOM 812 N N . ASN A 1 106 ? -7.205 4.640 -19.341 1.00 79.62 106 ASN A N 1
ATOM 813 C CA . ASN A 1 106 ? -6.562 5.746 -18.629 1.00 79.62 106 ASN A CA 1
ATOM 814 C C . ASN A 1 106 ? -5.103 5.408 -18.299 1.00 79.62 106 ASN A C 1
ATOM 816 O O . ASN A 1 106 ? -4.698 5.293 -17.145 1.00 79.62 106 ASN A O 1
ATOM 820 N N . GLN A 1 107 ? -4.290 5.217 -19.337 1.00 72.94 107 GLN A N 1
ATOM 821 C CA . GLN A 1 107 ? -2.905 4.776 -19.156 1.00 72.94 107 GLN A CA 1
ATOM 822 C C . GLN A 1 107 ? -2.045 5.820 -18.424 1.00 72.94 107 GLN A C 1
ATOM 824 O O . GLN A 1 107 ? -1.124 5.442 -17.706 1.00 72.94 107 GLN A O 1
ATOM 829 N N . ASN A 1 108 ? -2.380 7.114 -18.534 1.00 69.50 108 ASN A N 1
ATOM 830 C CA . ASN A 1 108 ? -1.604 8.232 -17.973 1.00 69.50 108 ASN A CA 1
ATOM 831 C C . ASN A 1 108 ? -1.433 8.165 -16.448 1.00 69.50 108 ASN A C 1
ATOM 833 O O . ASN A 1 108 ? -0.435 8.649 -15.924 1.00 69.50 108 ASN A O 1
ATOM 837 N N . ILE A 1 109 ? -2.377 7.543 -15.738 1.00 73.12 109 ILE A N 1
ATOM 838 C CA . ILE A 1 109 ? -2.329 7.389 -14.275 1.00 73.12 109 ILE A CA 1
ATOM 839 C C . ILE A 1 109 ? -1.729 6.051 -13.828 1.00 73.12 109 ILE A C 1
ATOM 841 O O . ILE A 1 109 ? -1.482 5.848 -12.642 1.00 73.12 109 ILE A O 1
ATOM 845 N N . ALA A 1 110 ? -1.486 5.124 -14.759 1.00 80.50 110 ALA A N 1
ATOM 846 C CA . ALA A 1 110 ? -1.075 3.763 -14.435 1.00 80.50 110 ALA A CA 1
ATOM 847 C C . ALA A 1 110 ? 0.410 3.662 -14.046 1.00 80.50 110 ALA A C 1
ATOM 849 O O . ALA A 1 110 ? 0.768 2.765 -13.288 1.00 80.50 110 ALA A O 1
ATOM 850 N N . GLY A 1 111 ? 1.262 4.570 -14.538 1.00 81.06 111 GLY A N 1
ATOM 851 C CA . GLY A 1 111 ? 2.723 4.494 -14.387 1.00 81.06 111 GLY A CA 1
ATOM 852 C C . GLY A 1 111 ? 3.314 5.171 -13.143 1.00 81.06 111 GLY A C 1
ATOM 853 O O . GLY A 1 111 ? 4.506 5.007 -12.879 1.00 81.06 111 GLY A O 1
ATOM 854 N N . SER A 1 112 ? 2.525 5.920 -12.367 1.00 86.75 112 SER A N 1
ATOM 855 C CA . SER A 1 112 ? 2.998 6.667 -11.192 1.00 86.75 112 SER A CA 1
ATOM 856 C C . SER A 1 112 ? 2.168 6.372 -9.946 1.00 86.75 112 SER A C 1
ATOM 858 O O . SER A 1 112 ? 0.956 6.190 -10.015 1.00 86.75 112 SER A O 1
ATOM 860 N N . PHE A 1 113 ? 2.839 6.311 -8.798 1.00 90.69 113 PHE A N 1
ATOM 861 C CA . PHE A 1 113 ? 2.237 6.140 -7.481 1.00 90.69 113 PHE A CA 1
ATOM 862 C C . PHE A 1 113 ? 2.741 7.234 -6.526 1.00 90.69 113 PHE A C 1
ATOM 864 O O . PHE A 1 113 ? 3.952 7.346 -6.338 1.00 90.69 113 PHE A O 1
ATOM 871 N N . PRO A 1 114 ? 1.865 8.010 -5.878 1.00 92.62 114 PRO A N 1
ATOM 872 C CA . PRO A 1 114 ? 0.443 8.141 -6.173 1.00 92.62 114 PRO A CA 1
ATOM 873 C C . PRO A 1 114 ? 0.203 8.679 -7.589 1.00 92.62 114 PRO A C 1
ATOM 875 O O . PRO A 1 114 ? 1.072 9.327 -8.174 1.00 92.62 114 PRO A O 1
ATOM 878 N N . SER A 1 115 ? -0.979 8.442 -8.147 1.00 87.12 115 SER A N 1
ATOM 879 C CA . SER A 1 115 ? -1.368 9.041 -9.424 1.00 87.12 115 SER A CA 1
ATOM 880 C C . SER A 1 115 ? -1.533 10.560 -9.279 1.00 87.12 115 SER A C 1
ATOM 882 O O . SER A 1 115 ? -2.180 11.014 -8.339 1.00 87.12 115 SER A O 1
ATOM 884 N N . ASN A 1 116 ? -1.006 11.339 -10.231 1.00 82.19 116 ASN A N 1
ATOM 885 C CA . ASN A 1 116 ? -1.176 12.802 -10.319 1.00 82.19 116 ASN A CA 1
ATOM 886 C C . ASN A 1 116 ? -0.731 13.599 -9.074 1.00 82.19 116 ASN A C 1
ATOM 888 O O . ASN A 1 116 ? -1.379 14.578 -8.703 1.00 82.19 116 ASN A O 1
ATOM 892 N N . ALA A 1 117 ? 0.367 13.201 -8.431 1.00 86.25 117 ALA A N 1
ATOM 893 C CA . ALA A 1 117 ? 0.825 13.823 -7.191 1.00 86.25 117 ALA A CA 1
ATOM 894 C C . ALA A 1 117 ? 2.160 14.593 -7.353 1.00 86.25 117 ALA A C 1
ATOM 896 O O . ALA A 1 117 ? 2.955 14.254 -8.229 1.00 86.25 117 ALA A O 1
ATOM 897 N N . PRO A 1 118 ? 2.439 15.616 -6.513 1.00 85.88 118 PRO A N 1
ATOM 898 C CA . PRO A 1 118 ? 3.713 16.355 -6.509 1.00 85.88 118 PRO A CA 1
ATOM 899 C C . PRO A 1 118 ? 4.977 15.496 -6.352 1.00 85.88 118 PRO A C 1
ATOM 901 O O . PRO A 1 118 ? 6.020 15.808 -6.920 1.00 85.88 118 PRO A O 1
ATOM 904 N N . VAL A 1 119 ? 4.884 14.412 -5.583 1.00 88.06 119 VAL A N 1
ATOM 905 C CA . VAL A 1 119 ? 5.944 13.432 -5.354 1.00 88.06 119 VAL A CA 1
ATOM 906 C C . VAL A 1 119 ? 5.385 12.078 -5.742 1.00 88.06 119 VAL A C 1
ATOM 908 O O . VAL A 1 119 ? 4.346 11.663 -5.236 1.00 88.06 119 VAL A O 1
ATOM 911 N N . THR A 1 120 ? 6.074 11.393 -6.647 1.00 89.31 120 THR A N 1
ATOM 912 C CA . THR A 1 120 ? 5.672 10.070 -7.122 1.00 89.31 120 THR A CA 1
ATOM 913 C C . THR A 1 120 ? 6.863 9.125 -7.165 1.00 89.31 120 THR A C 1
ATOM 915 O O . THR A 1 120 ? 8.023 9.535 -7.247 1.00 89.31 120 THR A O 1
ATOM 918 N N . ILE A 1 121 ? 6.560 7.837 -7.098 1.00 87.81 121 ILE A N 1
ATOM 919 C CA . ILE A 1 121 ? 7.451 6.732 -7.424 1.00 87.81 121 ILE A CA 1
ATOM 920 C C . ILE A 1 121 ? 6.860 5.971 -8.618 1.00 87.81 121 ILE A C 1
ATOM 922 O O . ILE A 1 121 ? 5.643 6.007 -8.823 1.00 87.81 121 ILE A O 1
ATOM 926 N N . PRO A 1 122 ? 7.673 5.269 -9.420 1.00 86.50 122 PRO A N 1
ATOM 927 C CA . PRO A 1 122 ? 7.158 4.441 -10.501 1.00 86.50 122 PRO A CA 1
ATOM 928 C C . PRO A 1 122 ? 6.177 3.394 -9.970 1.00 86.50 122 PRO A C 1
ATOM 930 O O . PRO A 1 122 ? 6.500 2.655 -9.035 1.00 86.50 122 PRO A O 1
ATOM 933 N N . ARG A 1 123 ? 4.996 3.308 -10.587 1.00 87.50 123 ARG A N 1
ATOM 934 C CA . ARG A 1 123 ? 4.093 2.170 -10.416 1.00 87.50 123 ARG A CA 1
ATOM 935 C C . ARG A 1 123 ? 4.375 1.166 -11.525 1.00 87.50 123 ARG A C 1
ATOM 937 O O . ARG A 1 123 ? 4.373 1.508 -12.704 1.00 87.50 123 ARG A O 1
ATOM 944 N N . ILE A 1 124 ? 4.634 -0.072 -11.138 1.00 86.50 124 ILE A N 1
ATOM 945 C CA . ILE A 1 124 ? 5.028 -1.146 -12.040 1.00 86.50 124 ILE A CA 1
ATOM 946 C C . ILE A 1 124 ? 4.027 -2.299 -11.991 1.00 86.50 124 ILE A C 1
ATOM 948 O O . ILE A 1 124 ? 3.348 -2.543 -10.989 1.00 86.50 124 ILE A O 1
ATOM 952 N N . THR A 1 125 ? 3.972 -3.027 -13.099 1.00 88.31 125 THR A N 1
ATOM 953 C CA . THR A 1 125 ? 3.269 -4.294 -13.251 1.00 88.31 125 THR A CA 1
ATOM 954 C C . THR A 1 125 ? 4.247 -5.392 -13.672 1.00 88.31 125 THR A C 1
ATOM 956 O O . THR A 1 125 ? 5.443 -5.158 -13.832 1.00 88.31 125 THR A O 1
ATOM 959 N N . MET A 1 126 ? 3.749 -6.609 -13.838 1.00 85.12 126 MET A N 1
ATOM 960 C CA . MET A 1 126 ? 4.521 -7.732 -14.362 1.00 85.12 126 MET A CA 1
ATOM 961 C C . MET A 1 126 ? 4.248 -7.917 -15.852 1.00 85.12 126 MET A C 1
ATOM 963 O O . MET A 1 126 ? 3.221 -7.476 -16.371 1.00 85.12 126 MET A O 1
ATOM 967 N N . LEU A 1 127 ? 5.128 -8.637 -16.536 1.00 82.88 127 LEU A N 1
ATOM 968 C CA . LEU A 1 127 ? 4.829 -9.155 -17.866 1.00 82.88 127 LEU A CA 1
ATOM 969 C C . LEU A 1 127 ? 3.857 -10.343 -17.785 1.00 82.88 127 LEU A C 1
ATOM 971 O O . LEU A 1 127 ? 3.967 -11.215 -16.925 1.00 82.88 127 LEU A O 1
ATOM 975 N N . SER A 1 128 ? 2.917 -10.408 -18.724 1.00 84.31 128 SER A N 1
ATOM 976 C CA . SER A 1 128 ? 1.996 -11.538 -18.909 1.00 84.31 128 SER A CA 1
ATOM 977 C C . SER A 1 128 ? 2.688 -12.800 -19.432 1.00 84.31 128 SER A C 1
ATOM 979 O O . SER A 1 128 ? 2.114 -13.886 -19.360 1.00 84.31 128 SER A O 1
ATOM 981 N N . SER A 1 129 ? 3.891 -12.663 -19.993 1.00 81.25 129 SER A N 1
ATOM 982 C CA . SER A 1 129 ? 4.721 -13.742 -20.531 1.00 81.25 129 SER A CA 1
ATOM 983 C C . SER A 1 129 ? 6.187 -13.439 -20.266 1.00 81.25 129 SER A C 1
ATOM 985 O O . SER A 1 129 ? 6.612 -12.291 -20.396 1.00 81.25 129 SER A O 1
ATOM 987 N N . ARG A 1 130 ? 6.979 -14.464 -19.939 1.00 80.00 130 ARG A N 1
ATOM 988 C CA . ARG A 1 130 ? 8.418 -14.275 -19.740 1.00 80.00 130 ARG A CA 1
ATOM 989 C C . ARG A 1 130 ? 9.095 -13.887 -21.061 1.00 80.00 130 ARG A C 1
ATOM 991 O O . ARG A 1 130 ? 8.728 -14.443 -22.103 1.00 80.00 130 ARG A O 1
ATOM 998 N N . PRO A 1 131 ? 10.120 -13.015 -21.039 1.00 75.75 131 PRO A N 1
ATOM 999 C CA . PRO A 1 131 ? 10.912 -12.690 -22.226 1.00 75.75 131 PRO A CA 1
ATOM 1000 C C . PRO A 1 131 ? 11.383 -13.932 -22.994 1.00 75.75 131 PRO A C 1
ATOM 1002 O O . PRO A 1 131 ? 11.307 -13.976 -24.221 1.00 75.75 131 PRO A O 1
ATOM 1005 N N . ASP A 1 132 ? 11.822 -14.966 -22.276 1.00 78.12 132 ASP A N 1
ATOM 1006 C CA . ASP A 1 132 ? 12.312 -16.208 -22.879 1.00 78.12 132 ASP A CA 1
ATOM 1007 C C . ASP A 1 132 ? 11.214 -16.986 -23.611 1.00 78.12 132 ASP A C 1
ATOM 1009 O O . ASP A 1 132 ? 11.469 -17.566 -24.668 1.00 78.12 132 ASP A O 1
ATOM 1013 N N . ASP A 1 133 ? 9.979 -16.953 -23.109 1.00 83.00 133 ASP A N 1
ATOM 1014 C CA . ASP A 1 133 ? 8.843 -17.600 -23.767 1.00 83.00 133 ASP A CA 1
ATOM 1015 C C . ASP A 1 133 ? 8.479 -16.872 -25.064 1.00 83.00 133 ASP A C 1
ATOM 1017 O O . ASP A 1 133 ? 8.214 -17.513 -26.084 1.00 83.00 133 ASP A O 1
ATOM 1021 N N . LEU A 1 134 ? 8.538 -15.536 -25.064 1.00 79.94 134 LEU A N 1
ATOM 1022 C CA . LEU A 1 134 ? 8.339 -14.735 -26.273 1.00 79.94 134 LEU A CA 1
ATOM 1023 C C . LEU A 1 134 ? 9.430 -15.018 -27.308 1.00 79.94 134 LEU A C 1
ATOM 1025 O O . LEU A 1 134 ? 9.123 -15.226 -28.482 1.00 79.94 134 LEU A O 1
ATOM 1029 N N . ARG A 1 135 ? 10.697 -15.099 -26.880 1.00 83.69 135 ARG A N 1
ATOM 1030 C CA . ARG A 1 135 ? 11.834 -15.422 -27.759 1.00 83.69 135 ARG A CA 1
ATOM 1031 C C . ARG A 1 135 ? 11.712 -16.815 -28.368 1.00 83.69 135 ARG A C 1
ATOM 1033 O O . ARG A 1 135 ? 12.005 -16.976 -29.549 1.00 83.69 135 ARG A O 1
ATOM 1040 N N . ARG A 1 136 ? 11.241 -17.802 -27.599 1.00 91.06 136 ARG A N 1
ATOM 1041 C CA . ARG A 1 136 ? 10.979 -19.165 -28.093 1.00 91.06 136 ARG A CA 1
ATOM 1042 C C . ARG A 1 136 ? 9.831 -19.214 -29.101 1.00 91.06 136 ARG A C 1
ATOM 1044 O O . ARG A 1 136 ? 9.909 -19.986 -30.048 1.00 91.06 136 ARG A O 1
ATOM 1051 N N . ARG A 1 137 ? 8.778 -18.410 -28.906 1.00 92.06 137 ARG A N 1
ATOM 1052 C CA . ARG A 1 137 ? 7.582 -18.406 -29.770 1.00 92.06 137 ARG A CA 1
ATOM 1053 C C . ARG A 1 137 ? 7.757 -17.606 -31.061 1.00 92.06 137 ARG A C 1
ATOM 1055 O O . ARG A 1 137 ? 7.292 -18.053 -32.102 1.00 92.06 137 ARG A O 1
ATOM 1062 N N . PHE A 1 138 ? 8.396 -16.439 -30.995 1.00 90.25 138 PHE A N 1
ATOM 1063 C CA . PHE A 1 138 ? 8.433 -15.471 -32.102 1.00 90.25 138 PHE A CA 1
ATOM 1064 C C . PHE A 1 138 ? 9.841 -15.214 -32.661 1.00 90.25 138 PHE A C 1
ATOM 1066 O O . PHE A 1 138 ? 9.995 -14.499 -33.649 1.00 90.25 138 PHE A O 1
ATOM 1073 N N . GLY A 1 139 ? 10.877 -15.783 -32.041 1.00 91.50 139 GLY A N 1
ATOM 1074 C CA . GLY A 1 139 ? 12.270 -15.467 -32.339 1.00 91.50 139 GLY A CA 1
ATOM 1075 C C . GLY A 1 139 ? 12.756 -14.190 -31.632 1.00 91.50 139 GLY A C 1
ATOM 1076 O O . GLY A 1 139 ? 11.955 -13.367 -31.180 1.00 91.50 139 GLY A O 1
ATOM 1077 N N . PRO A 1 140 ? 14.083 -13.995 -31.518 1.00 84.56 140 PRO A N 1
ATOM 1078 C CA . PRO A 1 140 ? 14.671 -12.951 -30.679 1.00 84.56 140 PRO A CA 1
ATOM 1079 C C . PRO A 1 140 ? 14.342 -11.530 -31.147 1.00 84.56 140 PRO A C 1
ATOM 1081 O O . PRO A 1 140 ? 14.030 -10.681 -30.319 1.00 84.56 140 PRO A O 1
ATOM 1084 N N . ASN A 1 141 ? 14.356 -11.269 -32.457 1.00 86.62 141 ASN A N 1
ATOM 1085 C CA . ASN A 1 141 ? 14.121 -9.924 -32.991 1.00 86.62 141 ASN A CA 1
ATOM 1086 C C . ASN A 1 141 ? 12.674 -9.466 -32.773 1.00 86.62 141 ASN A C 1
ATOM 1088 O O . ASN A 1 141 ? 12.453 -8.357 -32.295 1.00 86.62 141 ASN A O 1
ATOM 1092 N N . VAL A 1 142 ? 11.699 -10.333 -33.069 1.00 85.38 142 VAL A N 1
ATOM 1093 C CA . VAL A 1 142 ? 10.273 -10.022 -32.890 1.00 85.38 142 VAL A CA 1
ATOM 1094 C C . VAL A 1 142 ? 9.932 -9.920 -31.410 1.00 85.38 142 VAL A C 1
ATOM 1096 O O . VAL A 1 142 ? 9.270 -8.970 -31.010 1.00 85.38 142 VAL A O 1
ATOM 1099 N N . ALA A 1 143 ? 10.430 -10.840 -30.578 1.00 76.56 143 ALA A N 1
ATOM 1100 C CA . ALA A 1 143 ? 10.230 -10.768 -29.135 1.00 76.56 143 ALA A CA 1
ATOM 1101 C C . ALA A 1 143 ? 10.803 -9.471 -28.557 1.00 76.56 143 ALA A C 1
ATOM 1103 O O . ALA A 1 143 ? 10.106 -8.776 -27.827 1.00 76.56 143 ALA A O 1
ATOM 1104 N N . ASN A 1 144 ? 12.032 -9.098 -28.927 1.00 77.56 144 ASN A N 1
ATOM 1105 C CA . ASN A 1 144 ? 12.615 -7.836 -28.488 1.00 77.56 144 ASN A CA 1
ATOM 1106 C C . ASN A 1 144 ? 11.775 -6.648 -28.983 1.00 77.56 144 ASN A C 1
ATOM 1108 O O . ASN A 1 144 ? 11.491 -5.774 -28.182 1.00 77.56 144 ASN A O 1
ATOM 1112 N N . GLN A 1 145 ? 11.299 -6.629 -30.235 1.00 78.00 145 GLN A N 1
ATOM 1113 C CA . GLN A 1 145 ? 10.416 -5.564 -30.741 1.00 78.00 145 GLN A CA 1
ATOM 1114 C C . GLN A 1 145 ? 9.060 -5.483 -30.024 1.00 78.00 145 GLN A C 1
ATOM 1116 O O . GLN A 1 145 ? 8.575 -4.386 -29.760 1.00 78.00 145 GLN A O 1
ATOM 1121 N N . MET A 1 146 ? 8.442 -6.624 -29.709 1.00 74.19 146 MET A N 1
ATOM 1122 C CA . MET A 1 146 ? 7.201 -6.671 -28.931 1.00 74.19 146 MET A CA 1
ATOM 1123 C C . MET A 1 146 ? 7.432 -6.084 -27.555 1.00 74.19 146 MET A C 1
ATOM 1125 O O . MET A 1 146 ? 6.691 -5.214 -27.124 1.00 74.19 146 MET A O 1
ATOM 1129 N N . LEU A 1 147 ? 8.506 -6.525 -26.908 1.00 72.69 147 LEU A N 1
ATOM 1130 C CA . LEU A 1 147 ? 8.882 -6.024 -25.607 1.00 72.69 147 LEU A CA 1
ATOM 1131 C C . LEU A 1 147 ? 9.089 -4.520 -25.698 1.00 72.69 147 LEU A C 1
ATOM 1133 O O . LEU A 1 147 ? 8.433 -3.839 -24.932 1.00 72.69 147 LEU A O 1
ATOM 1137 N N . LEU A 1 148 ? 9.840 -4.046 -26.708 1.00 71.88 148 LEU A N 1
ATOM 1138 C CA . LEU A 1 148 ? 10.138 -2.649 -27.057 1.00 71.88 148 LEU A CA 1
ATOM 1139 C C . LEU A 1 148 ? 8.948 -1.714 -27.180 1.00 71.88 148 LEU A C 1
ATOM 1141 O O . LEU A 1 148 ? 8.936 -0.648 -26.571 1.00 71.88 148 LEU A O 1
ATOM 1145 N N . ASN A 1 149 ? 7.994 -2.097 -28.012 1.00 71.69 149 ASN A N 1
ATOM 1146 C CA . ASN A 1 149 ? 6.969 -1.175 -28.480 1.00 71.69 149 ASN A CA 1
ATOM 1147 C C . ASN A 1 149 ? 5.625 -1.398 -27.791 1.00 71.69 149 ASN A C 1
ATOM 1149 O O . ASN A 1 149 ? 4.807 -0.486 -27.738 1.00 71.69 149 ASN A O 1
ATOM 1153 N N . ASN A 1 150 ? 5.373 -2.616 -27.312 1.00 73.25 150 ASN A N 1
ATOM 1154 C CA . ASN A 1 150 ? 4.110 -2.997 -26.699 1.00 73.25 150 ASN A CA 1
ATOM 1155 C C . ASN A 1 150 ? 4.327 -4.187 -25.749 1.00 73.25 150 ASN A C 1
ATOM 1157 O O . ASN A 1 150 ? 3.929 -5.316 -26.073 1.00 73.25 150 ASN A O 1
ATOM 1161 N N . PRO A 1 151 ? 5.029 -3.975 -24.617 1.00 73.19 151 PRO A N 1
ATOM 1162 C CA . PRO A 1 151 ? 5.327 -5.054 -23.693 1.00 73.19 151 PRO A CA 1
ATOM 1163 C C . PRO A 1 151 ? 4.009 -5.686 -23.238 1.00 73.19 151 PRO A C 1
ATOM 1165 O O . PRO A 1 151 ? 3.088 -4.965 -22.846 1.00 73.19 151 PRO A O 1
ATOM 1168 N N . PRO A 1 152 ? 3.880 -7.023 -23.286 1.00 78.44 152 PRO A N 1
ATOM 1169 C CA . PRO A 1 152 ? 2.627 -7.672 -22.962 1.00 78.44 152 PRO A CA 1
ATOM 1170 C C . PRO A 1 152 ? 2.460 -7.643 -21.441 1.00 78.44 152 PRO A C 1
ATOM 1172 O O . PRO A 1 152 ? 2.906 -8.555 -20.747 1.00 78.44 152 PRO A O 1
ATOM 1175 N N . VAL A 1 153 ? 1.863 -6.574 -20.918 1.00 83.12 153 VAL A N 1
ATOM 1176 C CA . VAL A 1 153 ? 1.623 -6.361 -19.485 1.00 83.12 153 VAL A CA 1
ATOM 1177 C C . VAL A 1 153 ? 0.642 -7.386 -18.922 1.00 83.12 153 VAL A C 1
ATOM 1179 O O . VAL A 1 153 ? -0.191 -7.935 -19.643 1.00 83.12 153 VAL A O 1
ATOM 1182 N N . MET A 1 154 ? 0.758 -7.667 -17.625 1.00 87.81 154 MET A N 1
ATOM 1183 C CA . MET A 1 154 ? -0.133 -8.567 -16.902 1.00 87.81 154 MET A CA 1
ATOM 1184 C C . MET A 1 154 ? -1.589 -8.135 -17.101 1.00 87.81 154 MET A C 1
ATOM 1186 O O . MET A 1 154 ? -1.967 -7.010 -16.783 1.00 87.81 154 MET A O 1
ATOM 1190 N N . THR A 1 155 ? -2.400 -9.050 -17.628 1.00 91.38 155 THR A N 1
ATOM 1191 C CA . THR A 1 155 ? -3.837 -8.819 -17.826 1.00 91.38 155 THR A CA 1
ATOM 1192 C C . THR A 1 155 ? -4.563 -8.743 -16.486 1.00 91.38 155 THR A C 1
ATOM 1194 O O . THR A 1 155 ? -4.093 -9.296 -15.487 1.00 91.38 155 THR A O 1
ATOM 1197 N N . ARG A 1 156 ? -5.761 -8.150 -16.459 1.00 92.69 156 ARG A N 1
ATOM 1198 C CA . ARG A 1 156 ? -6.589 -8.101 -15.245 1.00 92.69 156 ARG A CA 1
ATOM 1199 C C . ARG A 1 156 ? -6.848 -9.477 -14.640 1.00 92.69 156 ARG A C 1
ATOM 1201 O O . ARG A 1 156 ? -6.690 -9.646 -13.437 1.00 92.69 156 ARG A O 1
ATOM 1208 N N . ALA A 1 157 ? -7.145 -10.483 -15.462 1.00 92.88 157 ALA A N 1
ATOM 1209 C CA . ALA A 1 157 ? -7.358 -11.849 -14.982 1.00 92.88 157 ALA A CA 1
ATOM 1210 C C . ALA A 1 157 ? -6.111 -12.439 -14.291 1.00 92.88 157 ALA A C 1
ATOM 1212 O O . ALA A 1 157 ? -6.233 -13.097 -13.256 1.00 92.88 157 ALA A O 1
ATOM 1213 N N . GLN A 1 158 ? -4.915 -12.174 -14.831 1.00 93.50 158 GLN A N 1
ATOM 1214 C CA . GLN A 1 158 ? -3.642 -12.603 -14.234 1.00 93.50 158 GLN A CA 1
ATOM 1215 C C . GLN A 1 158 ? -3.313 -11.821 -12.953 1.00 93.50 158 GLN A C 1
ATOM 1217 O O . GLN A 1 158 ? -2.823 -12.400 -11.977 1.00 93.50 158 GLN A O 1
ATOM 1222 N N . ALA A 1 159 ? -3.603 -10.517 -12.940 1.00 94.19 159 ALA A N 1
ATOM 1223 C CA . ALA A 1 159 ? -3.425 -9.667 -11.770 1.00 94.19 159 ALA A CA 1
ATOM 1224 C C . ALA A 1 159 ? -4.357 -10.102 -10.634 1.00 94.19 159 ALA A C 1
ATOM 1226 O O . ALA A 1 159 ? -3.893 -10.318 -9.520 1.00 94.19 159 ALA A O 1
ATOM 1227 N N . GLU A 1 160 ? -5.638 -10.341 -10.914 1.00 94.12 160 GLU A N 1
ATOM 1228 C CA . GLU A 1 160 ? -6.606 -10.862 -9.943 1.00 94.12 160 GLU A CA 1
ATOM 1229 C C . GLU A 1 160 ? -6.246 -12.266 -9.447 1.00 94.12 160 GLU A C 1
ATOM 1231 O O . GLU A 1 160 ? -6.550 -12.626 -8.319 1.00 94.12 160 GLU A O 1
ATOM 1236 N N . GLU A 1 161 ? -5.593 -13.099 -10.250 1.00 92.31 161 GLU A N 1
ATOM 1237 C CA . GLU A 1 161 ? -5.144 -14.408 -9.771 1.00 92.31 161 GLU A CA 1
ATOM 1238 C C . GLU A 1 161 ? -4.030 -14.305 -8.717 1.00 92.31 161 GLU A C 1
ATOM 1240 O O . GLU A 1 161 ? -3.953 -15.143 -7.818 1.00 92.31 161 GLU A O 1
ATOM 1245 N N . THR A 1 162 ? -3.180 -13.282 -8.819 1.00 93.12 162 THR A N 1
ATOM 1246 C CA . THR A 1 162 ? -1.965 -13.156 -7.998 1.00 93.12 162 THR A CA 1
ATOM 1247 C C . THR A 1 162 ? -2.133 -12.168 -6.837 1.00 93.12 162 THR A C 1
ATOM 1249 O O . THR A 1 162 ? -1.678 -12.423 -5.721 1.00 93.12 162 THR A O 1
ATOM 1252 N N . PHE A 1 163 ? -2.796 -11.042 -7.094 1.00 95.81 163 PHE A N 1
ATOM 1253 C CA . PHE A 1 163 ? -2.921 -9.900 -6.186 1.00 95.81 163 PHE A CA 1
ATOM 1254 C C . PHE A 1 163 ? -4.288 -9.814 -5.497 1.00 95.81 163 PHE A C 1
ATOM 1256 O O . PHE A 1 163 ? -4.445 -9.014 -4.575 1.00 95.81 163 PHE A O 1
ATOM 1263 N N . LEU A 1 164 ? -5.256 -10.660 -5.878 1.00 95.00 164 LEU A N 1
ATOM 1264 C CA . LEU A 1 164 ? -6.527 -10.839 -5.168 1.00 95.00 164 LEU A CA 1
ATOM 1265 C C . LEU A 1 164 ? -6.514 -12.152 -4.377 1.00 95.00 164 LEU A C 1
ATOM 1267 O O . LEU A 1 164 ? -6.155 -13.217 -4.883 1.00 95.00 164 LEU A O 1
ATOM 1271 N N . MET A 1 165 ? -6.952 -12.099 -3.126 1.00 92.50 165 MET A N 1
ATOM 1272 C CA . MET A 1 165 ? -7.020 -13.263 -2.256 1.00 92.50 165 MET A CA 1
ATOM 1273 C C . MET A 1 165 ? -8.269 -14.093 -2.563 1.00 92.50 165 MET A C 1
ATOM 1275 O O . MET A 1 165 ? -9.391 -13.690 -2.263 1.00 92.50 165 MET A O 1
ATOM 1279 N N . ARG A 1 166 ? -8.073 -15.290 -3.124 1.00 86.75 166 ARG A N 1
ATOM 1280 C CA . ARG A 1 166 ? -9.157 -16.227 -3.480 1.00 86.75 166 ARG A CA 1
ATOM 1281 C C . ARG A 1 166 ? -9.419 -17.323 -2.439 1.00 86.75 166 ARG A C 1
ATOM 1283 O O . ARG A 1 166 ? -10.255 -18.185 -2.675 1.00 86.75 166 ARG A O 1
ATOM 1290 N N . ASP A 1 167 ? -8.752 -17.301 -1.287 1.00 78.81 167 ASP A N 1
ATOM 1291 C CA . ASP A 1 167 ? -8.991 -18.314 -0.240 1.00 78.81 167 ASP A CA 1
ATOM 1292 C C . ASP A 1 167 ? -10.103 -17.907 0.741 1.00 78.81 167 ASP A C 1
ATOM 1294 O O . ASP A 1 167 ? -10.402 -18.634 1.688 1.00 78.81 167 ASP A O 1
ATOM 1298 N N . GLU A 1 168 ? -10.738 -16.751 0.533 1.00 79.75 168 GLU A N 1
ATOM 1299 C CA . GLU A 1 168 ? -11.891 -16.326 1.323 1.00 79.75 168 GLU A CA 1
ATOM 1300 C C . GLU A 1 168 ? -13.144 -17.076 0.871 1.00 79.75 168 GLU A C 1
ATOM 1302 O O . GLU A 1 168 ? -13.959 -16.562 0.103 1.00 79.75 168 GLU A O 1
ATOM 1307 N N . LEU A 1 169 ? -13.263 -18.316 1.341 1.00 82.06 169 LEU A N 1
ATOM 1308 C CA . LEU A 1 169 ? -14.417 -19.160 1.077 1.00 82.06 169 LEU A CA 1
ATOM 1309 C C . LEU A 1 169 ? -15.683 -18.486 1.600 1.00 82.06 169 LEU A C 1
ATOM 1311 O O . LEU A 1 169 ? -15.760 -18.082 2.765 1.00 82.06 169 LEU A O 1
ATOM 1315 N N . VAL A 1 170 ? -16.670 -18.378 0.719 1.00 83.12 170 VAL A N 1
ATOM 1316 C CA . VAL A 1 170 ? -17.997 -17.895 1.083 1.00 83.12 170 VAL A CA 1
ATOM 1317 C C . VAL A 1 170 ? -18.810 -19.085 1.563 1.00 83.12 170 VAL A C 1
ATOM 1319 O O . VAL A 1 170 ? -18.950 -20.095 0.867 1.00 83.12 170 VAL A O 1
ATOM 1322 N N . PHE A 1 171 ? -19.318 -18.951 2.780 1.00 83.69 171 PHE A N 1
ATOM 1323 C CA . PHE A 1 171 ? -20.254 -19.889 3.365 1.00 83.69 171 PHE A CA 1
ATOM 1324 C C . PHE A 1 171 ? -21.606 -19.207 3.470 1.00 83.69 171 PHE A C 1
ATOM 1326 O O . PHE A 1 171 ? -21.690 -18.067 3.930 1.00 83.69 171 PHE A O 1
ATOM 1333 N N . GLU A 1 172 ? -22.644 -19.913 3.054 1.00 85.62 172 GLU A N 1
ATOM 1334 C CA . GLU A 1 172 ? -24.015 -19.477 3.254 1.00 85.62 172 GLU A CA 1
ATOM 1335 C C . GLU A 1 172 ? -24.482 -19.987 4.616 1.00 85.62 172 GLU A C 1
ATOM 1337 O O . GLU A 1 172 ? -24.332 -21.172 4.930 1.00 85.62 172 GLU A O 1
ATOM 1342 N N . GLN A 1 173 ? -24.976 -19.076 5.455 1.00 86.06 173 GLN A N 1
ATOM 1343 C CA . GLN A 1 173 ? -25.666 -19.463 6.679 1.00 86.06 173 GLN A CA 1
ATOM 1344 C C . GLN A 1 173 ? -27.109 -19.812 6.306 1.00 86.06 173 GLN A C 1
ATOM 1346 O O . GLN A 1 173 ? -27.789 -18.953 5.743 1.00 86.06 173 GLN A O 1
ATOM 1351 N N . PRO A 1 174 ? -27.576 -21.040 6.590 1.00 86.00 174 PRO A N 1
ATOM 1352 C CA . PRO A 1 174 ? -28.968 -21.407 6.382 1.00 86.00 174 PRO A CA 1
ATOM 1353 C C . PRO A 1 174 ? -29.889 -20.499 7.204 1.00 86.00 174 PRO A C 1
ATOM 1355 O O . PRO A 1 174 ? -29.503 -20.028 8.274 1.00 86.00 174 PRO A O 1
ATOM 1358 N N . GLU A 1 175 ? -31.124 -20.294 6.739 1.00 90.56 175 GLU A N 1
ATOM 1359 C CA . GLU A 1 175 ? -32.152 -19.589 7.526 1.00 90.56 175 GLU A CA 1
ATOM 1360 C C . GLU A 1 175 ? -32.399 -20.278 8.879 1.00 90.56 175 GLU A C 1
ATOM 1362 O O . GLU A 1 175 ? -32.678 -19.631 9.889 1.00 90.56 175 GLU A O 1
ATOM 1367 N N . ASP A 1 176 ? -32.249 -21.602 8.904 1.00 88.00 176 ASP A N 1
ATOM 1368 C CA . ASP A 1 176 ? -32.300 -22.417 10.106 1.00 88.00 176 ASP A CA 1
ATOM 1369 C C . ASP A 1 176 ? -30.932 -22.444 10.807 1.00 88.00 176 ASP A C 1
ATOM 1371 O O . ASP A 1 176 ? -30.003 -23.131 10.378 1.00 88.00 176 ASP A O 1
ATOM 1375 N N . ALA A 1 177 ? -30.822 -21.735 11.934 1.00 79.88 177 ALA A N 1
ATOM 1376 C CA . ALA A 1 177 ? -29.603 -21.656 12.743 1.00 79.88 177 ALA A CA 1
ATOM 1377 C C . ALA A 1 177 ? -29.139 -23.005 13.332 1.00 79.88 177 ALA A C 1
ATOM 1379 O O . ALA A 1 177 ? -28.035 -23.087 13.875 1.00 79.88 177 ALA A O 1
ATOM 1380 N N . THR A 1 178 ? -29.964 -24.058 13.261 1.00 86.38 178 THR A N 1
ATOM 1381 C CA . THR A 1 178 ? -29.564 -25.413 13.670 1.00 86.38 178 THR A CA 1
ATOM 1382 C C . THR A 1 178 ? -28.771 -26.149 12.591 1.00 86.38 178 THR A C 1
ATOM 1384 O O . THR A 1 178 ? -28.097 -27.138 12.890 1.00 86.38 178 THR A O 1
ATOM 1387 N N . GLN A 1 179 ? -28.808 -25.664 11.349 1.00 82.69 179 GLN A N 1
ATOM 1388 C CA . GLN A 1 179 ? -28.101 -26.273 10.233 1.00 82.69 179 GLN A CA 1
ATOM 1389 C C . GLN A 1 179 ? -26.684 -25.696 10.101 1.00 82.69 179 GLN A C 1
ATOM 1391 O O . GLN A 1 179 ? -26.468 -24.494 10.280 1.00 82.69 179 GLN A O 1
ATOM 1396 N N . PRO A 1 180 ? -25.683 -26.537 9.786 1.00 80.94 180 PRO A N 1
ATOM 1397 C CA . PRO A 1 180 ? -24.326 -26.061 9.583 1.00 80.94 180 PRO A CA 1
ATOM 1398 C C . PRO A 1 180 ? -24.228 -25.205 8.308 1.00 80.94 180 PRO A C 1
ATOM 1400 O O . PRO A 1 180 ? -24.935 -25.464 7.331 1.00 80.94 180 PRO A O 1
ATOM 1403 N N . PRO A 1 181 ? -23.314 -24.220 8.271 1.00 85.12 181 PRO A N 1
ATOM 1404 C CA . PRO A 1 181 ? -23.055 -23.447 7.065 1.00 85.12 181 PRO A CA 1
ATOM 1405 C C . PRO A 1 181 ? -22.523 -24.345 5.943 1.00 85.12 181 PRO A C 1
ATOM 1407 O O . PRO A 1 181 ? -21.649 -25.185 6.177 1.00 85.12 181 PRO A O 1
ATOM 1410 N N . PHE A 1 182 ? -23.007 -24.146 4.716 1.00 88.69 182 PHE A N 1
ATOM 1411 C CA . PHE A 1 182 ? -22.525 -24.879 3.544 1.00 88.69 182 PHE A CA 1
ATOM 1412 C C . PHE A 1 182 ? -21.681 -23.985 2.634 1.00 88.69 182 PHE A C 1
ATOM 1414 O O . PHE A 1 182 ? -21.866 -22.771 2.534 1.00 88.69 182 PHE A O 1
ATOM 1421 N N . GLN A 1 183 ? -20.688 -24.600 1.997 1.00 88.12 183 GLN A N 1
ATOM 1422 C CA . GLN A 1 183 ? -19.768 -23.915 1.100 1.00 88.12 183 GLN A CA 1
ATOM 1423 C C . GLN A 1 183 ? -20.430 -23.668 -0.257 1.00 88.12 183 GLN A C 1
ATOM 1425 O O . GLN A 1 183 ? -20.919 -24.611 -0.878 1.00 88.12 183 GLN A O 1
ATOM 1430 N N . GLN A 1 184 ? -20.382 -22.427 -0.744 1.00 89.00 184 GLN A N 1
ATOM 1431 C CA . GLN A 1 184 ? -20.853 -22.108 -2.089 1.00 89.00 184 GLN A CA 1
ATOM 1432 C C . GLN A 1 184 ? -19.819 -22.514 -3.150 1.00 89.00 184 GLN A C 1
ATOM 1434 O O . GLN A 1 184 ? -18.605 -22.334 -2.984 1.00 89.00 184 GLN A O 1
ATOM 1439 N N . TYR A 1 185 ? -20.312 -23.049 -4.264 1.00 86.12 185 TYR A N 1
ATOM 1440 C CA . TYR A 1 185 ? -19.521 -23.424 -5.432 1.00 86.12 185 TYR A CA 1
ATOM 1441 C C . TYR A 1 185 ? -20.056 -22.683 -6.659 1.00 86.12 185 TYR A C 1
ATOM 1443 O O . TYR A 1 185 ? -21.263 -22.568 -6.845 1.00 86.12 185 TYR A O 1
ATOM 1451 N N . LEU A 1 186 ? -19.147 -22.195 -7.498 1.00 83.19 186 LEU A N 1
ATOM 1452 C CA . LEU A 1 186 ? -19.451 -21.814 -8.874 1.00 83.19 186 LEU A CA 1
ATOM 1453 C C . LEU A 1 186 ? -19.726 -23.075 -9.703 1.00 83.19 186 LEU A C 1
ATOM 1455 O O . LEU A 1 186 ? -19.245 -24.166 -9.369 1.00 83.19 186 LEU A O 1
ATOM 1459 N N . GLU A 1 187 ? -20.445 -22.911 -10.815 1.00 81.31 187 GLU A N 1
ATOM 1460 C CA . GLU A 1 187 ? -20.630 -23.970 -11.810 1.00 81.31 187 GLU A CA 1
ATOM 1461 C C . GLU A 1 187 ? -19.275 -24.616 -12.163 1.00 81.31 187 GLU A C 1
ATOM 1463 O O . GLU A 1 187 ? -18.287 -23.929 -12.438 1.00 81.31 187 GLU A O 1
ATOM 1468 N N . GLY A 1 188 ? -19.202 -25.951 -12.089 1.00 80.31 188 GLY A N 1
ATOM 1469 C CA . GLY A 1 188 ? -17.964 -26.706 -12.328 1.00 80.31 188 GLY A CA 1
ATOM 1470 C C . GLY A 1 188 ? -17.110 -27.017 -11.088 1.00 80.31 188 GLY A C 1
ATOM 1471 O O . GLY A 1 188 ? -15.896 -27.164 -11.215 1.00 80.31 188 GLY A O 1
ATOM 1472 N N . ASN A 1 189 ? -17.708 -27.145 -9.894 1.00 82.25 189 ASN A N 1
ATOM 1473 C CA . ASN A 1 189 ? -17.042 -27.544 -8.635 1.00 82.25 189 ASN A CA 1
ATOM 1474 C C . ASN A 1 189 ? -15.929 -26.596 -8.147 1.00 82.25 189 ASN A C 1
ATOM 1476 O O . ASN A 1 189 ? -15.143 -26.947 -7.260 1.00 82.25 189 ASN A O 1
ATOM 1480 N N . LYS A 1 190 ? -15.855 -25.372 -8.677 1.00 82.00 190 LYS A N 1
ATOM 1481 C CA . LYS A 1 190 ? -14.896 -24.375 -8.200 1.00 82.00 190 LYS A CA 1
ATOM 1482 C C . LYS A 1 190 ? -15.468 -23.674 -6.973 1.00 82.00 190 LYS A C 1
ATOM 1484 O O . LYS A 1 190 ? -16.550 -23.105 -7.027 1.00 82.00 190 LYS A O 1
ATOM 1489 N N . ARG A 1 191 ? -14.737 -23.699 -5.860 1.00 82.88 191 ARG A N 1
ATOM 1490 C CA . ARG A 1 191 ? -15.138 -23.020 -4.617 1.00 82.88 191 ARG A CA 1
ATOM 1491 C C . ARG A 1 191 ? -15.343 -21.523 -4.869 1.00 82.88 191 ARG A C 1
ATOM 1493 O O . ARG A 1 191 ? -14.469 -20.889 -5.465 1.00 82.88 191 ARG A O 1
ATOM 1500 N N . TYR A 1 192 ? -16.471 -20.975 -4.418 1.00 84.25 192 TYR A N 1
ATOM 1501 C CA . TYR A 1 192 ? -16.728 -19.541 -4.507 1.00 84.25 192 TYR A CA 1
ATOM 1502 C C . TYR A 1 192 ? -15.880 -18.804 -3.469 1.00 84.25 192 TYR A C 1
ATOM 1504 O O . TYR A 1 192 ? -15.823 -19.187 -2.295 1.00 84.25 192 TYR A O 1
ATOM 1512 N N . ALA A 1 193 ? -15.193 -17.762 -3.925 1.00 84.44 193 ALA A N 1
ATOM 1513 C CA . ALA A 1 193 ? -14.327 -16.942 -3.102 1.00 84.44 193 ALA A CA 1
ATOM 1514 C C . ALA A 1 193 ? -14.758 -15.487 -3.210 1.00 84.44 193 ALA A C 1
ATOM 1516 O O . ALA A 1 193 ? -14.950 -14.989 -4.317 1.00 84.44 193 ALA A O 1
ATOM 1517 N N . SER A 1 194 ? -14.875 -14.801 -2.074 1.00 84.94 194 SER A N 1
ATOM 1518 C CA . SER A 1 194 ? -15.360 -13.419 -2.065 1.00 84.94 194 SER A CA 1
ATOM 1519 C C . SER A 1 194 ? -14.389 -12.450 -2.735 1.00 84.94 194 SER A C 1
ATOM 1521 O O . SER A 1 194 ? -14.827 -11.392 -3.177 1.00 84.94 194 SER A O 1
ATOM 1523 N N . GLY A 1 195 ? -13.087 -12.759 -2.750 1.00 87.62 195 GLY A N 1
ATOM 1524 C CA . GLY A 1 195 ? -12.077 -11.854 -3.289 1.00 87.62 195 GLY A CA 1
ATOM 1525 C C . GLY A 1 195 ? -12.007 -10.515 -2.553 1.00 87.62 195 GLY A C 1
ATOM 1526 O O . GLY A 1 195 ? -11.582 -9.536 -3.152 1.00 87.62 195 GLY A O 1
ATOM 1527 N N . SER A 1 196 ? -12.444 -10.419 -1.286 1.00 94.12 196 SER A N 1
ATOM 1528 C CA . SER A 1 196 ? -12.529 -9.108 -0.629 1.00 94.12 196 SER A CA 1
ATOM 1529 C C . SER A 1 196 ? -11.164 -8.542 -0.257 1.00 94.12 196 SER A C 1
ATOM 1531 O O . SER A 1 196 ? -11.088 -7.363 0.044 1.00 94.12 196 SER A O 1
ATOM 1533 N N . TYR A 1 197 ? -10.089 -9.328 -0.247 1.00 96.50 197 TYR A N 1
ATOM 1534 C CA . TYR A 1 197 ? -8.758 -8.818 0.075 1.00 96.50 197 TYR A CA 1
ATOM 1535 C C . TYR A 1 197 ? -7.883 -8.761 -1.169 1.00 96.50 197 TYR A C 1
ATOM 1537 O O . TYR A 1 197 ? -7.775 -9.744 -1.899 1.00 96.50 197 TYR A O 1
ATOM 1545 N N . SER A 1 198 ? -7.211 -7.635 -1.377 1.00 97.12 198 SER A N 1
ATOM 1546 C CA . SER A 1 198 ? -6.162 -7.484 -2.387 1.00 97.12 198 SER A CA 1
ATOM 1547 C C . SER A 1 198 ? -4.901 -6.932 -1.744 1.00 97.12 198 SER A C 1
ATOM 1549 O O . SER A 1 198 ? -4.936 -6.450 -0.611 1.00 97.12 198 SER A O 1
ATOM 1551 N N . TRP A 1 199 ? -3.781 -6.972 -2.453 1.00 97.69 199 TRP A N 1
ATOM 1552 C CA . TRP A 1 199 ? -2.539 -6.401 -1.949 1.00 97.69 199 TRP A CA 1
ATOM 1553 C C . TRP A 1 199 ? -1.731 -5.706 -3.043 1.00 97.69 199 TRP A C 1
ATOM 1555 O O . TRP A 1 199 ? -1.896 -5.995 -4.224 1.00 97.69 199 TRP A O 1
ATOM 1565 N N . MET A 1 200 ? -0.862 -4.789 -2.625 1.00 97.50 200 MET A N 1
ATOM 1566 C CA . MET A 1 200 ? 0.211 -4.207 -3.437 1.00 97.50 200 MET A CA 1
ATOM 1567 C C . MET A 1 200 ? 1.507 -4.203 -2.620 1.00 97.50 200 MET A C 1
ATOM 1569 O O . MET A 1 200 ? 1.485 -4.474 -1.414 1.00 97.50 200 MET A O 1
ATOM 1573 N N . ALA A 1 201 ? 2.634 -3.898 -3.256 1.00 97.25 201 ALA A N 1
ATOM 1574 C CA . ALA A 1 201 ? 3.911 -3.783 -2.565 1.00 97.25 201 ALA A CA 1
ATOM 1575 C C . ALA A 1 201 ? 4.596 -2.454 -2.872 1.00 97.25 201 ALA A C 1
ATOM 1577 O O . ALA A 1 201 ? 4.698 -2.068 -4.029 1.00 97.25 201 ALA A O 1
ATOM 1578 N N . THR A 1 202 ? 5.134 -1.789 -1.857 1.00 96.00 202 THR A N 1
ATOM 1579 C CA . THR A 1 202 ? 6.063 -0.668 -2.038 1.00 96.00 202 THR A CA 1
ATOM 1580 C C . THR A 1 202 ? 7.458 -1.114 -1.643 1.00 96.00 202 THR A C 1
ATOM 1582 O O . THR A 1 202 ? 7.639 -1.728 -0.591 1.00 96.00 202 THR A O 1
ATOM 1585 N N . LEU A 1 203 ? 8.441 -0.809 -2.481 1.00 92.75 203 LEU A N 1
ATOM 1586 C CA . LEU A 1 203 ? 9.845 -1.082 -2.224 1.00 92.75 203 LEU A CA 1
ATOM 1587 C C . LEU A 1 203 ? 10.587 0.237 -2.153 1.00 92.75 203 LEU A C 1
ATOM 1589 O O . LEU A 1 203 ? 10.493 1.047 -3.069 1.00 92.75 203 LEU A O 1
ATOM 1593 N N . VAL A 1 204 ? 11.313 0.445 -1.060 1.00 91.25 204 VAL A N 1
ATOM 1594 C CA . VAL A 1 204 ? 12.048 1.684 -0.797 1.00 91.25 204 VAL A CA 1
ATOM 1595 C C . VAL A 1 204 ? 13.483 1.319 -0.439 1.00 91.25 204 VAL A C 1
ATOM 1597 O O . VAL A 1 204 ? 13.671 0.513 0.474 1.00 91.25 204 VAL A O 1
ATOM 1600 N N . PRO A 1 205 ? 14.493 1.840 -1.150 1.00 87.44 205 PRO A N 1
ATOM 1601 C CA . PRO A 1 205 ? 15.883 1.528 -0.848 1.00 87.44 205 PRO A CA 1
ATOM 1602 C C . PRO A 1 205 ? 16.253 2.049 0.541 1.00 87.44 205 PRO A C 1
ATOM 1604 O O . PRO A 1 205 ? 15.753 3.088 0.974 1.00 87.44 205 PRO A O 1
ATOM 1607 N N . ASP A 1 206 ? 17.142 1.342 1.235 1.00 82.75 206 ASP A N 1
ATOM 1608 C CA . ASP A 1 206 ? 17.744 1.873 2.458 1.00 82.75 206 ASP A CA 1
ATOM 1609 C C . ASP A 1 206 ? 18.651 3.068 2.096 1.00 82.75 206 ASP A C 1
ATOM 1611 O O . ASP A 1 206 ? 19.641 2.881 1.385 1.00 82.75 206 ASP A O 1
ATOM 1615 N N . PRO A 1 207 ? 18.347 4.299 2.553 1.00 69.94 207 PRO A N 1
ATOM 1616 C CA . PRO A 1 207 ? 19.098 5.481 2.139 1.00 69.94 207 PRO A CA 1
ATOM 1617 C C . PRO A 1 207 ? 20.531 5.517 2.690 1.00 69.94 207 PRO A C 1
ATOM 1619 O O . PRO A 1 207 ? 21.366 6.240 2.151 1.00 69.94 207 PRO A O 1
ATOM 1622 N N . PHE A 1 208 ? 20.837 4.756 3.748 1.00 68.75 208 PHE A N 1
ATOM 1623 C CA . PHE A 1 208 ? 22.154 4.786 4.398 1.00 68.75 208 PHE A CA 1
ATOM 1624 C C . PHE A 1 208 ? 23.082 3.667 3.937 1.00 68.75 208 PHE A C 1
ATOM 1626 O O . PHE A 1 208 ? 24.292 3.739 4.154 1.00 68.75 208 PHE A O 1
ATOM 1633 N N . ASN A 1 209 ? 22.536 2.643 3.285 1.00 64.75 209 ASN A N 1
ATOM 1634 C CA . ASN A 1 209 ? 23.310 1.515 2.809 1.00 64.75 209 ASN A CA 1
ATOM 1635 C C . ASN A 1 209 ? 23.357 1.514 1.282 1.00 64.75 209 ASN A C 1
ATOM 1637 O O . ASN A 1 209 ? 22.344 1.415 0.604 1.00 64.75 209 ASN A O 1
ATOM 1641 N N . ASN A 1 210 ? 24.570 1.516 0.724 1.00 59.81 210 ASN A N 1
ATOM 1642 C CA . ASN A 1 210 ? 24.829 1.300 -0.708 1.00 59.81 210 ASN A CA 1
ATOM 1643 C C . ASN A 1 210 ? 24.521 -0.142 -1.172 1.00 59.81 210 ASN A C 1
ATOM 1645 O O . ASN A 1 210 ? 25.169 -0.653 -2.087 1.00 59.81 210 ASN A O 1
ATOM 1649 N N . SER A 1 211 ? 23.597 -0.825 -0.506 1.00 63.41 211 SER A N 1
ATOM 1650 C CA . SER A 1 211 ? 23.299 -2.235 -0.687 1.00 63.41 211 SER A CA 1
ATOM 1651 C C . SER A 1 211 ? 21.995 -2.425 -1.454 1.00 63.41 211 SER A C 1
ATOM 1653 O O . SER A 1 211 ? 21.133 -1.552 -1.499 1.00 63.41 211 SER A O 1
ATOM 1655 N N . ASP A 1 212 ? 21.822 -3.613 -2.026 1.00 75.06 212 ASP A N 1
ATOM 1656 C CA . ASP A 1 212 ? 20.588 -4.035 -2.699 1.00 75.06 212 ASP A CA 1
ATOM 1657 C C . ASP A 1 212 ? 19.434 -4.271 -1.700 1.00 75.06 212 ASP A C 1
ATOM 1659 O O . ASP A 1 212 ? 18.534 -5.065 -1.977 1.00 75.06 212 ASP A O 1
ATOM 1663 N N . LEU A 1 213 ? 19.491 -3.667 -0.507 1.00 85.62 213 LEU A N 1
ATOM 1664 C CA . LEU A 1 213 ? 18.503 -3.809 0.552 1.00 85.62 213 LEU A CA 1
ATOM 1665 C C . LEU A 1 213 ? 17.407 -2.760 0.399 1.00 85.62 213 LEU A C 1
ATOM 1667 O O . LEU A 1 213 ? 17.652 -1.560 0.288 1.00 85.62 213 LEU A O 1
ATOM 1671 N N . TYR A 1 214 ? 16.180 -3.252 0.445 1.00 90.38 214 TYR A N 1
ATOM 1672 C CA . TYR A 1 214 ? 14.964 -2.473 0.349 1.00 90.38 214 TYR A CA 1
ATOM 1673 C C . TYR A 1 214 ? 14.084 -2.772 1.554 1.00 90.38 214 TYR A C 1
ATOM 1675 O O . TYR A 1 214 ? 13.976 -3.922 1.994 1.00 90.38 214 TYR A O 1
ATOM 1683 N N . SER A 1 215 ? 13.406 -1.748 2.059 1.00 93.31 215 SER A N 1
ATOM 1684 C CA . SER A 1 215 ? 12.207 -1.939 2.860 1.00 93.31 215 SER A CA 1
ATOM 1685 C C . SER A 1 215 ? 11.068 -2.324 1.919 1.00 93.31 215 SER A C 1
ATOM 1687 O O . SER A 1 215 ? 10.661 -1.533 1.069 1.00 93.31 215 SER A O 1
ATOM 1689 N N . LEU A 1 216 ? 10.610 -3.570 2.026 1.00 95.38 216 LEU A N 1
ATOM 1690 C CA . LEU A 1 216 ? 9.444 -4.093 1.327 1.00 95.38 216 LEU A CA 1
ATOM 1691 C C . LEU A 1 216 ? 8.238 -3.985 2.259 1.00 95.38 216 LEU A C 1
ATOM 1693 O O . LEU A 1 216 ? 8.153 -4.724 3.245 1.00 95.38 216 LEU A O 1
ATOM 1697 N N . SER A 1 217 ? 7.286 -3.131 1.898 1.00 97.81 217 SER A N 1
ATOM 1698 C CA . SER A 1 217 ? 6.005 -3.008 2.593 1.00 97.81 217 SER A CA 1
ATOM 1699 C C . SER A 1 217 ? 4.897 -3.611 1.730 1.00 97.81 217 SER A C 1
ATOM 1701 O O . SER A 1 217 ? 4.637 -3.157 0.618 1.00 97.81 217 SER A O 1
ATOM 1703 N N . ILE A 1 218 ? 4.247 -4.657 2.235 1.00 98.12 218 ILE A N 1
ATOM 1704 C CA . ILE A 1 218 ? 3.041 -5.249 1.653 1.00 98.12 218 ILE A CA 1
ATOM 1705 C C . ILE A 1 218 ? 1.834 -4.533 2.242 1.00 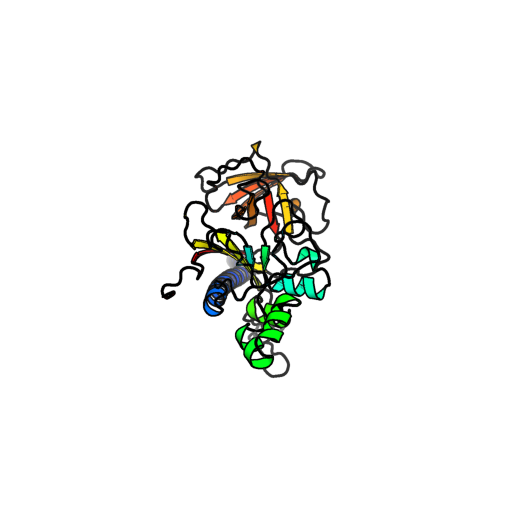98.12 218 ILE A C 1
ATOM 1707 O O . ILE A 1 218 ? 1.593 -4.616 3.448 1.00 98.12 218 ILE A O 1
ATOM 1711 N N . VAL A 1 219 ? 1.058 -3.883 1.386 1.00 98.38 219 VAL A N 1
ATOM 1712 C CA . VAL A 1 219 ? -0.148 -3.145 1.766 1.00 98.38 219 VAL A CA 1
ATOM 1713 C C . VAL A 1 219 ? -1.358 -3.989 1.401 1.00 98.38 219 VAL A C 1
ATOM 1715 O O . VAL A 1 219 ? -1.527 -4.365 0.242 1.00 98.38 219 VAL A O 1
ATOM 1718 N N . VAL A 1 220 ? -2.182 -4.318 2.394 1.00 98.19 220 VAL A N 1
ATOM 1719 C CA . VAL A 1 220 ? -3.379 -5.148 2.239 1.00 98.19 220 VAL A CA 1
ATOM 1720 C C . VAL A 1 220 ? -4.618 -4.271 2.298 1.00 98.19 220 VAL A C 1
ATOM 1722 O O . VAL A 1 220 ? -4.806 -3.505 3.245 1.00 98.19 220 VAL A O 1
ATOM 1725 N N . PHE A 1 221 ? -5.494 -4.455 1.320 1.00 97.81 221 PHE A N 1
ATOM 1726 C CA . PHE A 1 221 ? -6.762 -3.755 1.197 1.00 97.81 221 PHE A CA 1
ATOM 1727 C C . PHE A 1 221 ? -7.936 -4.675 1.488 1.00 97.81 221 PHE A C 1
ATOM 1729 O O . PHE A 1 221 ? -7.853 -5.881 1.249 1.00 97.81 221 PHE A O 1
ATOM 1736 N N . TYR A 1 222 ? -9.050 -4.095 1.925 1.00 96.38 222 TYR A N 1
ATOM 1737 C CA . TYR A 1 222 ? -10.341 -4.767 2.009 1.00 96.38 222 TYR A CA 1
ATOM 1738 C C . TYR A 1 222 ? -11.363 -4.081 1.103 1.00 96.38 222 TYR A C 1
ATOM 1740 O O . TYR A 1 222 ? -11.798 -2.976 1.386 1.00 96.38 222 TYR A O 1
ATOM 1748 N N . ARG A 1 223 ? -11.784 -4.769 0.041 1.00 94.00 223 ARG A N 1
ATOM 1749 C CA . ARG A 1 223 ? -12.712 -4.299 -0.996 1.00 94.00 223 ARG A CA 1
ATOM 1750 C C . ARG A 1 223 ? -12.208 -3.044 -1.701 1.00 94.00 223 ARG A C 1
ATOM 1752 O O . ARG A 1 223 ? -12.976 -2.123 -1.947 1.00 94.00 223 ARG A O 1
ATOM 1759 N N . ARG A 1 224 ? -10.917 -3.062 -2.048 1.00 93.50 224 ARG A N 1
ATOM 1760 C CA . ARG A 1 224 ? -10.247 -1.990 -2.786 1.00 93.50 224 ARG A CA 1
ATOM 1761 C C . ARG A 1 224 ? -11.077 -1.576 -3.998 1.00 93.50 224 ARG A C 1
ATOM 1763 O O . ARG A 1 224 ? -11.319 -2.399 -4.884 1.00 93.50 224 ARG A O 1
ATOM 1770 N N . ASN A 1 225 ? -11.464 -0.307 -4.058 1.00 92.12 225 ASN A N 1
ATOM 1771 C CA . ASN A 1 225 ? -12.074 0.241 -5.258 1.00 92.12 225 ASN A CA 1
ATOM 1772 C C . ASN A 1 225 ? -11.002 0.427 -6.348 1.00 92.12 225 ASN A C 1
ATOM 1774 O O . ASN A 1 225 ? -9.950 1.016 -6.110 1.00 92.12 225 ASN A O 1
ATOM 1778 N N . LEU A 1 226 ? -11.258 -0.115 -7.538 1.00 91.12 226 LEU A N 1
ATOM 1779 C CA . LEU A 1 226 ? -10.382 -0.023 -8.715 1.00 91.12 226 LEU A CA 1
ATOM 1780 C C . LEU A 1 226 ? -11.029 0.789 -9.844 1.00 91.12 226 LEU A C 1
ATOM 1782 O O . LEU A 1 226 ? -10.562 0.749 -10.982 1.00 91.12 226 LEU A O 1
ATOM 1786 N N . ALA A 1 227 ? -12.135 1.473 -9.555 1.00 89.31 227 ALA A N 1
ATOM 1787 C CA . ALA A 1 227 ? -12.776 2.373 -10.493 1.00 89.31 227 ALA A CA 1
ATOM 1788 C C . ALA A 1 227 ? -11.907 3.634 -10.657 1.00 89.31 227 ALA A C 1
ATOM 1790 O O . ALA A 1 227 ? -11.509 4.264 -9.678 1.00 89.31 227 ALA A O 1
ATOM 1791 N N . MET A 1 228 ? -11.548 3.944 -11.904 1.00 85.12 228 MET A N 1
ATOM 1792 C CA . MET A 1 228 ? -10.559 4.979 -12.256 1.00 85.12 228 MET A CA 1
ATOM 1793 C C . MET A 1 228 ? -11.138 6.399 -12.283 1.00 85.12 228 MET A C 1
ATOM 1795 O O . MET A 1 228 ? -10.408 7.366 -12.488 1.00 85.12 228 MET A O 1
ATOM 1799 N N . ASP A 1 229 ? -12.449 6.519 -12.108 1.00 78.62 229 ASP A N 1
ATOM 1800 C CA . ASP A 1 229 ? -13.199 7.761 -11.936 1.00 78.62 229 ASP A CA 1
ATOM 1801 C C . ASP A 1 229 ? -13.101 8.313 -10.508 1.00 78.62 229 ASP A C 1
ATOM 1803 O O . ASP A 1 229 ? -13.268 9.516 -10.304 1.00 78.62 229 ASP A O 1
ATOM 1807 N N . VAL A 1 230 ? -12.776 7.455 -9.536 1.00 73.31 230 VAL A N 1
ATOM 1808 C CA . VAL A 1 230 ? -12.668 7.835 -8.130 1.00 73.31 230 VAL A CA 1
ATOM 1809 C C . VAL A 1 230 ? -11.201 7.889 -7.699 1.00 73.31 230 VAL A C 1
ATOM 1811 O O . VAL A 1 230 ? -10.533 6.852 -7.662 1.00 73.31 230 VAL A O 1
ATOM 1814 N N . PRO A 1 231 ? -10.683 9.057 -7.292 1.00 74.00 231 PRO A N 1
ATOM 1815 C CA . PRO A 1 231 ? -9.332 9.165 -6.760 1.00 74.00 231 PRO A CA 1
ATOM 1816 C C . PRO A 1 231 ? -9.223 8.409 -5.430 1.00 74.00 231 PRO A C 1
ATOM 1818 O O . PRO A 1 231 ? -9.751 8.831 -4.404 1.00 74.00 231 PRO A O 1
ATOM 1821 N N . GLN A 1 232 ? -8.526 7.272 -5.465 1.00 85.69 232 GLN A N 1
ATOM 1822 C CA . GLN A 1 232 ? -8.267 6.414 -4.300 1.00 85.69 232 GLN A CA 1
ATOM 1823 C C . GLN A 1 232 ? -7.029 6.832 -3.504 1.00 85.69 232 G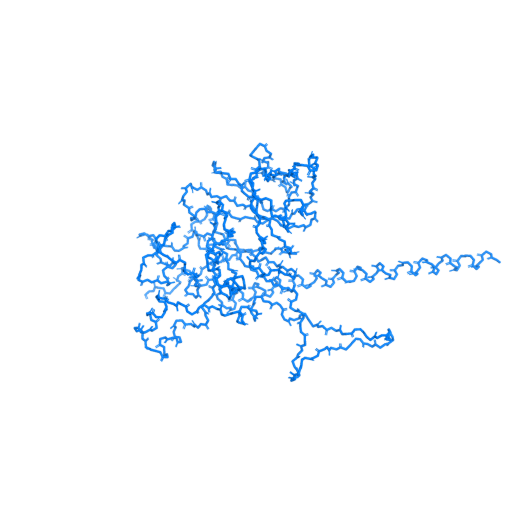LN A C 1
ATOM 1825 O O . GLN A 1 232 ? -6.783 6.312 -2.418 1.00 85.69 232 GLN A O 1
ATOM 1830 N N . GLU A 1 233 ? -6.228 7.730 -4.070 1.00 91.25 233 GLU A N 1
ATOM 1831 C CA . GLU A 1 233 ? -4.921 8.116 -3.562 1.00 91.25 233 GLU A CA 1
ATOM 1832 C C . GLU A 1 233 ? -4.928 9.625 -3.356 1.00 91.25 233 GLU A C 1
ATOM 1834 O O . GLU A 1 233 ? -4.954 10.399 -4.312 1.00 91.25 233 GLU A O 1
ATOM 1839 N N . ILE A 1 234 ? -4.962 10.041 -2.095 1.00 90.25 234 ILE A N 1
ATOM 1840 C CA . ILE A 1 234 ? -4.952 11.450 -1.721 1.00 90.25 234 ILE A CA 1
ATOM 1841 C C . ILE A 1 234 ? -3.576 11.767 -1.185 1.00 90.25 234 ILE A C 1
ATOM 1843 O O . ILE A 1 234 ? -3.128 11.131 -0.234 1.00 90.25 234 ILE A O 1
ATOM 1847 N N . MET A 1 235 ? -2.933 12.780 -1.750 1.00 91.00 235 MET A N 1
ATOM 1848 C CA . MET A 1 235 ? -1.665 13.263 -1.236 1.00 91.00 235 MET A CA 1
ATOM 1849 C C . MET A 1 235 ? -1.797 14.699 -0.746 1.00 91.00 235 MET A C 1
ATOM 1851 O O . MET A 1 235 ? -2.264 15.572 -1.474 1.00 91.00 235 MET A O 1
ATOM 1855 N N . VAL A 1 236 ? -1.389 14.934 0.497 1.00 92.00 236 VAL A N 1
ATOM 1856 C CA . VAL A 1 236 ? -1.512 16.226 1.176 1.00 92.00 236 VAL A CA 1
ATOM 1857 C C . VAL A 1 236 ? -0.185 16.591 1.814 1.00 92.00 236 VAL A C 1
ATOM 1859 O O . VAL A 1 236 ? 0.528 15.723 2.306 1.00 92.00 236 VAL A O 1
ATOM 1862 N N . GLU A 1 237 ? 0.177 17.866 1.774 1.00 90.94 237 GLU A N 1
ATOM 1863 C CA . GLU A 1 237 ? 1.405 18.340 2.402 1.00 90.94 237 GLU A CA 1
ATOM 1864 C C . GLU A 1 237 ? 1.266 18.329 3.930 1.00 90.94 237 GLU A C 1
ATOM 1866 O O . GLU A 1 237 ? 0.225 18.683 4.490 1.00 90.94 237 GLU A O 1
ATOM 1871 N N . VAL A 1 238 ? 2.322 17.889 4.606 1.00 91.00 238 VAL A N 1
ATOM 1872 C CA . VAL A 1 238 ? 2.427 17.923 6.061 1.00 91.00 238 VAL A CA 1
ATOM 1873 C C . VAL A 1 238 ? 2.947 19.292 6.475 1.00 91.00 238 VAL A C 1
ATOM 1875 O O . VAL A 1 238 ? 3.988 19.730 5.988 1.00 91.00 238 VAL A O 1
ATOM 1878 N N . ASN A 1 239 ? 2.258 19.954 7.405 1.00 86.25 239 ASN A N 1
ATOM 1879 C CA . ASN A 1 239 ? 2.677 21.254 7.912 1.00 86.25 239 ASN A CA 1
ATOM 1880 C C . ASN A 1 239 ? 4.068 21.132 8.570 1.00 86.25 239 ASN A C 1
ATOM 1882 O O . ASN A 1 239 ? 4.191 20.468 9.608 1.00 86.25 239 ASN A O 1
ATOM 1886 N N . PRO A 1 240 ? 5.107 21.803 8.041 1.00 79.12 240 PRO A N 1
ATOM 1887 C CA . PRO A 1 240 ? 6.471 21.666 8.543 1.00 79.12 240 PRO A CA 1
ATOM 1888 C C . PRO A 1 240 ? 6.619 22.136 9.996 1.00 79.12 240 PRO A C 1
ATOM 1890 O O . PRO A 1 240 ? 7.452 21.603 10.723 1.00 79.12 240 PRO A O 1
ATOM 1893 N N . ALA A 1 241 ? 5.791 23.084 10.456 1.00 77.19 241 ALA A N 1
ATOM 1894 C CA . ALA A 1 241 ? 5.823 23.570 11.838 1.00 77.19 241 ALA A CA 1
ATOM 1895 C C . ALA A 1 241 ? 5.295 22.538 12.852 1.00 77.19 241 ALA A C 1
ATOM 1897 O O . ALA A 1 241 ? 5.685 22.559 14.017 1.00 77.19 241 ALA A O 1
ATOM 1898 N N . SER A 1 242 ? 4.426 21.628 12.405 1.00 73.88 242 SER A N 1
ATOM 1899 C CA . SER A 1 242 ? 3.867 20.547 13.228 1.00 73.88 242 SER A CA 1
ATOM 1900 C C . SER A 1 242 ? 4.747 19.295 13.253 1.00 73.88 242 SER A C 1
ATOM 1902 O O . SER A 1 242 ? 4.482 18.357 13.998 1.00 73.88 242 SER A O 1
ATOM 1904 N N . PHE A 1 243 ? 5.785 19.257 12.415 1.00 74.50 243 PHE A N 1
ATOM 1905 C CA . PHE A 1 243 ? 6.507 18.036 12.112 1.00 74.50 243 PHE A CA 1
ATOM 1906 C C . PHE A 1 243 ? 7.526 17.687 13.204 1.00 74.50 243 PHE A C 1
ATOM 1908 O O . PHE A 1 243 ? 8.674 18.130 13.178 1.00 74.50 243 PHE A O 1
ATOM 1915 N N . GLN A 1 244 ? 7.110 16.862 14.167 1.00 69.81 244 GLN A N 1
ATOM 1916 C CA . GLN A 1 244 ? 7.966 16.349 15.240 1.00 69.81 244 GLN A CA 1
ATOM 1917 C C . GLN A 1 244 ? 8.145 14.830 15.123 1.00 69.81 244 GLN A C 1
ATOM 1919 O O . GLN A 1 244 ? 7.661 14.060 15.951 1.00 69.81 244 GLN A O 1
ATOM 1924 N N . LEU A 1 245 ? 8.861 14.369 14.092 1.00 64.31 245 LEU A N 1
ATOM 1925 C CA . LEU A 1 245 ? 9.276 12.965 14.001 1.00 64.31 245 LEU A CA 1
ATOM 1926 C C . LEU A 1 245 ? 10.628 12.777 14.705 1.00 64.31 245 LEU A C 1
ATOM 1928 O O . LEU A 1 245 ? 11.679 12.712 14.075 1.00 64.31 245 LEU A O 1
ATOM 1932 N N . GLY A 1 246 ? 10.608 12.757 16.038 1.00 59.75 246 GLY A N 1
ATOM 1933 C CA . GLY A 1 246 ? 11.765 12.350 16.840 1.00 59.75 246 GLY A CA 1
ATOM 1934 C C . GLY A 1 246 ? 11.919 10.825 16.914 1.00 59.75 246 GLY A C 1
ATOM 1935 O O . GLY A 1 246 ? 11.138 10.082 16.323 1.00 59.75 246 GLY A O 1
ATOM 1936 N N . LEU A 1 247 ? 12.869 10.356 17.730 1.00 61.78 247 LEU A N 1
ATOM 1937 C CA . LEU A 1 247 ? 13.036 8.941 18.133 1.00 61.78 247 LEU A CA 1
ATOM 1938 C C . LEU A 1 247 ? 11.884 8.419 19.024 1.00 61.78 247 LEU A C 1
ATOM 1940 O O . LEU A 1 247 ? 12.043 7.442 19.751 1.00 61.78 247 LEU A O 1
ATOM 1944 N N . ALA A 1 248 ? 10.751 9.120 19.052 1.00 67.38 248 ALA A N 1
ATOM 1945 C CA . ALA A 1 248 ? 9.591 8.736 19.833 1.00 67.38 248 ALA A CA 1
ATOM 1946 C C . ALA A 1 248 ? 8.717 7.761 19.030 1.00 67.38 248 ALA A C 1
ATOM 1948 O O . ALA A 1 248 ? 8.540 7.891 17.814 1.00 67.38 248 ALA A O 1
ATOM 1949 N N . ASP A 1 249 ? 8.117 6.800 19.728 1.00 72.81 249 ASP A N 1
ATOM 1950 C CA . ASP A 1 249 ? 7.230 5.804 19.118 1.00 72.81 249 ASP A CA 1
ATOM 1951 C C . ASP A 1 249 ? 5.979 6.438 18.490 1.00 72.81 249 ASP A C 1
ATOM 1953 O O . ASP A 1 249 ? 5.452 5.925 17.498 1.00 72.81 249 ASP A O 1
ATOM 1957 N N . VAL A 1 250 ? 5.534 7.569 19.052 1.00 77.75 250 VAL A N 1
ATOM 1958 C CA . VAL A 1 250 ? 4.370 8.337 18.605 1.00 77.75 250 VAL A CA 1
ATOM 1959 C C . VAL A 1 250 ? 4.809 9.653 17.984 1.00 77.75 250 VAL A C 1
ATOM 1961 O O . VAL A 1 250 ? 5.687 10.345 18.495 1.00 77.75 250 VAL A O 1
ATOM 1964 N N . LYS A 1 251 ? 4.172 9.980 16.867 1.00 80.88 251 LYS A N 1
ATOM 1965 C CA . LYS A 1 251 ? 4.562 11.041 15.950 1.00 80.88 251 LYS A CA 1
ATOM 1966 C C . LYS A 1 251 ? 3.354 11.909 15.639 1.00 80.88 251 LYS A C 1
ATOM 1968 O O . LYS A 1 251 ? 2.381 11.390 15.110 1.00 80.88 251 LYS A O 1
ATOM 1973 N N . ASN A 1 252 ? 3.407 13.195 15.958 1.00 84.00 252 ASN A N 1
ATOM 1974 C CA . ASN A 1 252 ? 2.298 14.106 15.683 1.00 84.00 252 ASN A CA 1
ATOM 1975 C C . ASN A 1 252 ? 2.581 14.895 14.411 1.00 84.00 252 ASN A C 1
ATOM 1977 O O . ASN A 1 252 ? 3.691 15.397 14.225 1.00 84.00 252 ASN A O 1
ATOM 1981 N N . ILE A 1 253 ? 1.585 14.964 13.535 1.00 88.31 253 ILE A N 1
ATOM 1982 C CA . ILE A 1 253 ? 1.629 15.769 12.320 1.00 88.31 253 ILE A CA 1
ATOM 1983 C C . ILE A 1 253 ? 0.302 16.489 12.129 1.00 88.31 253 ILE A C 1
ATOM 1985 O O . ILE A 1 253 ? -0.750 15.987 12.514 1.00 88.31 253 ILE A O 1
ATOM 1989 N N . GLN A 1 254 ? 0.350 17.630 11.461 1.00 88.62 254 GLN A N 1
ATOM 1990 C CA . GLN A 1 254 ? -0.822 18.335 10.977 1.00 88.62 254 GLN A CA 1
ATOM 1991 C C . GLN A 1 254 ? -0.815 18.300 9.451 1.00 88.62 254 GLN A C 1
ATOM 1993 O O . GLN A 1 254 ? 0.191 18.629 8.821 1.00 88.62 254 GLN A O 1
ATOM 1998 N N . ILE A 1 255 ? -1.930 17.895 8.858 1.00 86.94 255 ILE A N 1
ATOM 1999 C CA . ILE A 1 255 ? -2.123 17.864 7.405 1.00 86.94 255 ILE A CA 1
ATOM 2000 C C . ILE A 1 255 ? -3.203 18.860 7.009 1.00 86.94 255 ILE A C 1
ATOM 2002 O O . ILE A 1 255 ? -4.202 19.001 7.717 1.00 86.94 255 ILE A O 1
ATOM 2006 N N . ASP A 1 256 ? -2.986 19.546 5.889 1.00 82.69 256 ASP A N 1
ATOM 2007 C CA . ASP A 1 256 ? -3.861 20.621 5.425 1.00 82.69 256 ASP A CA 1
ATOM 2008 C C . ASP A 1 256 ? -4.174 20.485 3.927 1.00 82.69 256 ASP A C 1
ATOM 2010 O O . ASP A 1 256 ? -3.289 20.552 3.072 1.00 82.69 256 ASP A O 1
ATOM 2014 N N . GLN A 1 257 ? -5.458 20.307 3.600 1.00 80.50 257 GLN A N 1
ATOM 2015 C CA . GLN A 1 257 ? -5.938 20.162 2.223 1.00 80.50 257 GLN A CA 1
ATOM 2016 C C . GLN A 1 257 ? -6.272 21.512 1.537 1.00 80.50 257 GLN A C 1
ATOM 2018 O O . GLN A 1 257 ? -6.812 21.496 0.433 1.00 80.50 257 GLN A O 1
ATOM 2023 N N . LYS A 1 258 ? -5.950 22.680 2.126 1.00 66.25 258 LYS A N 1
ATOM 2024 C CA . LYS A 1 258 ? -6.402 24.027 1.684 1.00 66.25 258 LYS A CA 1
ATOM 2025 C C . LYS A 1 258 ? -6.210 24.394 0.202 1.00 66.25 258 LYS A C 1
ATOM 2027 O O . LYS A 1 258 ? -6.911 25.279 -0.274 1.00 66.25 258 LYS A O 1
ATOM 2032 N N . ASN A 1 259 ? -5.341 23.710 -0.547 1.00 63.16 259 ASN A N 1
ATOM 2033 C CA . ASN A 1 259 ? -5.070 23.994 -1.968 1.00 63.16 259 ASN A CA 1
ATOM 2034 C C . ASN A 1 259 ? -5.256 22.794 -2.915 1.00 63.16 259 ASN A C 1
ATOM 2036 O O . ASN A 1 259 ? -4.887 22.868 -4.087 1.00 63.16 259 ASN A O 1
ATOM 2040 N N . GLN A 1 260 ? -5.800 21.679 -2.428 1.00 63.25 260 GLN A N 1
ATOM 2041 C CA . GLN A 1 260 ? -6.072 20.499 -3.251 1.00 63.25 260 GLN A CA 1
ATOM 2042 C C . GLN A 1 260 ? -7.546 20.515 -3.679 1.00 63.25 260 GLN A C 1
ATOM 2044 O O . GLN A 1 260 ? -8.406 20.842 -2.856 1.00 63.25 260 GLN A O 1
ATOM 2049 N N . PRO A 1 261 ? -7.883 20.161 -4.934 1.00 59.06 261 PRO A N 1
ATOM 2050 C CA . PRO A 1 261 ? -9.278 20.023 -5.328 1.00 59.06 261 PRO A CA 1
ATOM 2051 C C . PRO A 1 261 ? -9.978 19.046 -4.376 1.00 59.06 261 PRO A C 1
ATOM 2053 O O . PRO A 1 261 ? -9.510 17.931 -4.141 1.00 59.06 261 PRO A O 1
ATOM 2056 N N . LEU A 1 262 ? -11.088 19.494 -3.788 1.00 55.50 262 LEU A N 1
ATOM 2057 C CA . LEU A 1 262 ? -11.940 18.676 -2.931 1.00 55.50 262 LEU A CA 1
ATOM 2058 C C . LEU A 1 262 ? -12.485 17.504 -3.752 1.00 55.50 262 LEU A C 1
ATOM 2060 O O . LEU A 1 262 ? -13.436 17.651 -4.522 1.00 55.50 262 LEU A O 1
ATOM 2064 N N . ASN A 1 263 ? -11.887 16.331 -3.574 1.00 60.16 263 ASN A N 1
ATOM 2065 C CA . ASN A 1 263 ? -12.472 15.089 -4.044 1.00 60.16 263 ASN A CA 1
ATOM 2066 C C . ASN A 1 263 ? -13.636 14.728 -3.124 1.00 60.16 263 ASN A C 1
ATOM 2068 O O . ASN A 1 263 ? -13.468 14.580 -1.917 1.00 60.16 263 ASN A O 1
ATOM 2072 N N . LYS A 1 264 ? -14.837 14.612 -3.698 1.00 56.72 264 LYS A N 1
ATOM 2073 C CA . LYS A 1 264 ? -16.070 14.356 -2.934 1.00 56.72 264 LYS A CA 1
ATOM 2074 C C . LYS A 1 264 ? -16.109 12.977 -2.266 1.00 56.72 264 LYS A C 1
ATOM 2076 O O . LYS A 1 264 ? -16.925 12.775 -1.377 1.00 56.72 264 LYS A O 1
ATOM 2081 N N . GLU A 1 265 ? -15.275 12.039 -2.708 1.00 60.75 265 GLU A N 1
ATOM 2082 C CA . GLU A 1 265 ? -15.372 10.625 -2.314 1.00 60.75 265 GLU A CA 1
ATOM 2083 C C . GLU A 1 265 ? -14.286 10.148 -1.349 1.00 60.75 265 GLU A C 1
ATOM 2085 O O . GLU A 1 265 ? -14.464 9.134 -0.664 1.00 60.75 265 GLU A O 1
ATOM 2090 N N . ALA A 1 266 ? -13.169 10.867 -1.310 1.00 67.12 266 ALA A N 1
ATOM 2091 C CA . ALA A 1 266 ? -12.078 10.616 -0.395 1.00 67.12 266 ALA A CA 1
ATOM 2092 C C . ALA A 1 266 ? -11.479 11.974 -0.010 1.00 67.12 266 ALA A C 1
ATOM 2094 O O . ALA A 1 266 ? -11.054 12.751 -0.872 1.00 67.12 266 ALA A O 1
ATOM 2095 N N . SER A 1 267 ? -11.456 12.263 1.287 1.00 82.31 267 SER A N 1
ATOM 2096 C CA . SER A 1 267 ? -10.889 13.480 1.863 1.00 82.31 267 SER A CA 1
ATOM 2097 C C . SER A 1 267 ? -10.003 13.140 3.058 1.00 82.31 267 SER A C 1
ATOM 2099 O O . SER A 1 267 ? -10.143 12.091 3.683 1.00 82.31 267 SER A O 1
ATOM 2101 N N . VAL A 1 268 ? -9.133 14.077 3.440 1.00 84.81 268 VAL A N 1
ATOM 2102 C CA . VAL A 1 268 ? -8.447 14.053 4.741 1.00 84.81 268 VAL A CA 1
ATOM 2103 C C . VAL A 1 268 ? -9.435 13.839 5.897 1.00 84.81 268 VAL A C 1
ATOM 2105 O O . VAL A 1 268 ? -9.099 13.188 6.883 1.00 84.81 268 VAL A O 1
ATOM 2108 N N . LYS A 1 269 ? -10.684 14.306 5.751 1.00 87.06 269 LYS A N 1
ATOM 2109 C CA . LYS A 1 269 ? -11.771 14.091 6.718 1.00 87.06 269 LYS A CA 1
ATOM 2110 C C . LYS A 1 269 ? -12.145 12.619 6.942 1.00 87.06 269 LYS A C 1
ATOM 2112 O O . LYS A 1 269 ? -12.691 12.280 7.991 1.00 87.06 269 LYS A O 1
ATOM 2117 N N . ASP A 1 270 ? -11.835 11.739 5.997 1.00 89.62 270 ASP A N 1
ATOM 2118 C CA . ASP A 1 270 ? -12.159 10.317 6.109 1.00 89.62 270 ASP A CA 1
ATOM 2119 C C . ASP A 1 270 ? -11.141 9.527 6.939 1.00 89.62 270 ASP A C 1
ATOM 2121 O O . ASP A 1 270 ? -11.453 8.411 7.354 1.00 89.62 270 ASP A O 1
ATOM 2125 N N . ILE A 1 271 ? -9.967 10.108 7.223 1.00 93.31 271 ILE A N 1
ATOM 2126 C CA . ILE A 1 271 ? -8.886 9.460 7.976 1.00 93.31 271 ILE A CA 1
ATOM 2127 C C . ILE A 1 271 ? -9.332 9.210 9.416 1.00 93.31 271 ILE A C 1
ATOM 2129 O O . ILE A 1 271 ? -9.614 10.150 10.158 1.00 93.31 271 ILE A O 1
ATOM 2133 N N . LYS A 1 272 ? -9.357 7.950 9.847 1.00 95.19 272 LYS A N 1
ATOM 2134 C CA . LYS A 1 272 ? -9.782 7.559 11.200 1.00 95.19 272 LYS A CA 1
ATOM 2135 C C . LYS A 1 272 ? -8.659 6.899 11.987 1.00 95.19 272 LYS A C 1
ATOM 2137 O O . LYS A 1 272 ? -7.694 6.378 11.433 1.00 95.19 272 LYS A O 1
ATOM 2142 N N . THR A 1 273 ? -8.824 6.850 13.309 1.00 96.44 273 THR A N 1
ATOM 2143 C CA . THR A 1 273 ? -8.009 5.981 14.164 1.00 96.44 273 THR A CA 1
ATOM 2144 C C . THR A 1 273 ? -8.042 4.545 13.646 1.00 96.44 273 THR A C 1
ATOM 2146 O O . THR A 1 273 ? -9.107 3.959 13.447 1.00 96.44 273 THR A O 1
ATOM 2149 N N . GLY A 1 274 ? -6.861 3.958 13.489 1.00 95.81 274 GLY A N 1
ATOM 2150 C CA . GLY A 1 274 ? -6.668 2.610 12.976 1.00 95.81 274 GLY A CA 1
ATOM 2151 C C . GLY A 1 274 ? -6.361 2.541 11.482 1.00 95.81 274 GLY A C 1
ATOM 2152 O O . GLY A 1 274 ? -5.874 1.487 11.063 1.00 95.81 274 GLY A O 1
ATOM 2153 N N . ASP A 1 275 ? -6.579 3.623 10.726 1.00 97.06 275 ASP A N 1
ATOM 2154 C CA . ASP A 1 275 ? -6.218 3.713 9.310 1.00 97.06 275 ASP A CA 1
ATOM 2155 C C . ASP A 1 275 ? -4.694 3.742 9.119 1.00 97.06 275 ASP A C 1
ATOM 2157 O O . ASP A 1 275 ? -3.910 3.881 10.066 1.00 97.06 275 ASP A O 1
ATOM 2161 N N . TRP A 1 276 ? -4.272 3.605 7.864 1.00 97.69 276 TRP A N 1
ATOM 2162 C CA . TRP A 1 276 ? -2.876 3.679 7.455 1.00 97.69 276 TRP A CA 1
ATOM 2163 C C . TRP A 1 276 ? -2.654 4.854 6.514 1.00 97.69 276 TRP A C 1
ATOM 2165 O O . TRP A 1 276 ? -3.456 5.108 5.616 1.00 97.69 276 TRP A O 1
ATOM 2175 N N . ILE A 1 277 ? -1.523 5.527 6.695 1.00 97.25 277 ILE A N 1
ATOM 2176 C CA . ILE A 1 277 ? -1.016 6.539 5.772 1.00 97.25 277 ILE A CA 1
ATOM 2177 C C . ILE A 1 277 ? 0.437 6.222 5.429 1.00 97.25 277 ILE A C 1
ATOM 2179 O O . ILE A 1 277 ? 1.138 5.570 6.206 1.00 97.25 277 ILE A O 1
ATOM 2183 N N . ALA A 1 278 ? 0.910 6.700 4.286 1.00 97.19 278 ALA A N 1
ATOM 2184 C CA . ALA A 1 278 ? 2.332 6.725 3.977 1.00 97.19 278 ALA A CA 1
ATOM 2185 C C . ALA A 1 278 ? 2.850 8.160 4.044 1.00 97.19 278 ALA A C 1
ATOM 2187 O O . ALA A 1 278 ? 2.199 9.076 3.556 1.00 97.19 278 ALA A O 1
ATOM 2188 N N . LEU A 1 279 ? 4.032 8.361 4.619 1.00 95.62 279 LEU A N 1
ATOM 2189 C CA . LEU A 1 279 ? 4.760 9.618 4.488 1.00 95.62 279 LEU A CA 1
ATOM 2190 C C . LEU A 1 279 ? 5.771 9.485 3.358 1.00 95.62 279 LEU A C 1
ATOM 2192 O O . LEU A 1 279 ? 6.514 8.502 3.301 1.00 95.62 279 LEU A O 1
ATOM 2196 N N . MET A 1 280 ? 5.780 10.469 2.467 1.00 94.75 280 MET A N 1
ATOM 2197 C CA . MET A 1 280 ? 6.608 10.519 1.271 1.00 94.75 280 MET A CA 1
ATOM 2198 C C . MET A 1 280 ? 7.412 11.812 1.235 1.00 94.75 280 MET A C 1
ATOM 2200 O O . MET A 1 280 ? 6.886 12.890 1.495 1.00 94.75 280 MET A O 1
ATOM 2204 N N . GLN A 1 281 ? 8.687 11.710 0.880 1.00 92.50 281 GLN A N 1
ATOM 2205 C CA . GLN A 1 281 ? 9.555 12.868 0.681 1.00 92.50 281 GLN A CA 1
ATOM 2206 C C . GLN A 1 281 ? 10.579 12.550 -0.395 1.00 92.50 281 GLN A C 1
ATOM 2208 O O . GLN A 1 281 ? 11.176 11.472 -0.404 1.00 92.50 281 GLN A O 1
ATOM 2213 N N . GLN A 1 282 ? 10.806 13.507 -1.281 1.00 88.38 282 GLN A N 1
ATOM 2214 C CA . GLN A 1 282 ? 11.905 13.452 -2.228 1.00 88.38 282 GLN A CA 1
ATOM 2215 C C . GLN A 1 282 ? 13.164 13.991 -1.541 1.00 88.38 282 GLN A C 1
ATOM 2217 O O . GLN A 1 282 ? 13.120 15.096 -1.016 1.00 88.38 282 GLN A O 1
ATOM 2222 N N . GLN A 1 283 ? 14.284 13.261 -1.481 1.00 80.31 283 GLN A N 1
ATOM 2223 C CA . GLN A 1 283 ? 15.452 13.806 -0.768 1.00 80.31 283 GLN A CA 1
ATOM 2224 C C . GLN A 1 283 ? 16.146 14.917 -1.565 1.00 80.31 283 GLN A C 1
ATOM 2226 O O . GLN A 1 283 ? 16.573 15.903 -0.962 1.00 80.31 283 GLN A O 1
ATOM 2231 N N . MET A 1 284 ? 16.224 14.789 -2.894 1.00 75.81 284 MET A N 1
ATOM 2232 C CA . MET A 1 284 ? 16.791 15.795 -3.796 1.00 75.81 284 MET A CA 1
ATOM 2233 C C . MET A 1 284 ? 15.743 16.325 -4.786 1.00 75.81 284 MET A C 1
ATOM 2235 O O . MET A 1 284 ? 15.034 15.527 -5.403 1.00 75.81 284 MET A O 1
ATOM 2239 N N . PRO A 1 285 ? 15.656 17.652 -4.997 1.00 73.25 285 PRO A N 1
ATOM 2240 C CA . PRO A 1 285 ? 14.709 18.217 -5.951 1.00 73.25 285 PRO A CA 1
ATOM 2241 C C . PRO A 1 285 ? 14.964 17.680 -7.365 1.00 73.25 285 PRO A C 1
ATOM 2243 O O . PRO A 1 285 ? 16.099 17.656 -7.835 1.00 73.25 285 PRO A O 1
ATOM 2246 N N . ASN A 1 286 ? 13.890 17.269 -8.044 1.00 67.81 286 ASN A N 1
ATOM 2247 C CA . ASN A 1 286 ? 13.896 16.696 -9.399 1.00 67.81 286 ASN A CA 1
ATOM 2248 C C . ASN A 1 286 ? 14.633 15.353 -9.566 1.00 67.81 286 ASN A C 1
ATOM 2250 O O . ASN A 1 286 ? 14.769 14.886 -10.698 1.00 67.81 286 ASN A O 1
ATOM 2254 N N . ASP A 1 287 ? 15.064 14.705 -8.478 1.00 66.38 287 ASP A N 1
ATOM 2255 C CA . ASP A 1 287 ? 15.607 13.348 -8.529 1.00 66.38 287 ASP A CA 1
ATOM 2256 C C . ASP A 1 287 ? 14.619 12.327 -7.932 1.00 66.38 287 ASP A C 1
ATOM 2258 O O . ASP A 1 287 ? 14.577 12.148 -6.708 1.00 66.38 287 ASP A O 1
ATOM 2262 N N . PRO A 1 288 ? 13.779 11.666 -8.751 1.00 59.34 288 PRO A N 1
ATOM 2263 C CA . PRO A 1 288 ? 12.807 10.683 -8.264 1.00 59.34 288 PRO A CA 1
ATOM 2264 C C . PRO A 1 288 ? 13.477 9.438 -7.663 1.00 59.34 288 PRO A C 1
ATOM 2266 O O . PRO A 1 288 ? 12.811 8.599 -7.059 1.00 59.34 288 PRO A O 1
ATOM 2269 N N . GLN A 1 289 ? 14.796 9.294 -7.822 1.00 65.50 289 GLN A N 1
ATOM 2270 C CA . GLN A 1 289 ? 15.556 8.172 -7.275 1.00 65.50 289 GLN A CA 1
ATOM 2271 C C . GLN A 1 289 ? 15.646 8.234 -5.761 1.00 65.50 289 GLN A C 1
ATOM 2273 O O . GLN A 1 289 ? 15.685 7.212 -5.093 1.00 65.50 289 GLN A O 1
ATOM 2278 N N . THR A 1 290 ? 15.604 9.435 -5.204 1.00 75.81 290 THR A N 1
ATOM 2279 C CA . THR A 1 290 ? 15.824 9.640 -3.777 1.00 75.81 290 THR A CA 1
ATOM 2280 C C . THR A 1 290 ? 14.523 9.737 -2.983 1.00 75.81 290 THR A C 1
ATOM 2282 O O . THR A 1 290 ? 14.507 10.232 -1.857 1.00 75.81 290 THR A O 1
ATOM 2285 N N . THR A 1 291 ? 13.404 9.284 -3.551 1.00 87.31 291 THR A N 1
ATOM 2286 C CA . THR A 1 291 ? 12.121 9.304 -2.849 1.00 87.31 291 THR A CA 1
ATOM 2287 C C . THR A 1 291 ? 12.116 8.261 -1.740 1.00 87.31 291 THR A C 1
ATOM 2289 O O . THR A 1 291 ? 12.303 7.070 -1.982 1.00 87.31 291 THR A O 1
ATOM 2292 N N . THR A 1 292 ? 11.864 8.706 -0.513 1.00 91.62 292 THR A N 1
ATOM 2293 C CA . THR A 1 292 ? 11.565 7.810 0.602 1.00 91.62 292 THR A CA 1
ATOM 2294 C C . THR A 1 292 ? 10.069 7.748 0.838 1.00 91.62 292 THR A C 1
ATOM 2296 O O . THR A 1 292 ? 9.380 8.764 0.768 1.00 91.62 292 THR A O 1
ATOM 2299 N N . LEU A 1 293 ? 9.592 6.548 1.152 1.00 94.94 293 LEU A N 1
ATOM 2300 C CA . LEU A 1 293 ? 8.231 6.274 1.575 1.00 94.94 293 LEU A CA 1
ATOM 2301 C C . LEU A 1 293 ? 8.273 5.400 2.835 1.00 94.94 293 LEU A C 1
ATOM 2303 O O . LEU A 1 293 ? 9.018 4.422 2.885 1.00 94.94 293 LEU A O 1
ATOM 2307 N N . LYS A 1 294 ? 7.493 5.745 3.862 1.00 95.69 294 LYS A N 1
ATOM 2308 C CA . LYS A 1 294 ? 7.325 4.917 5.070 1.00 95.69 294 LYS A CA 1
ATOM 2309 C C . LYS A 1 294 ? 5.858 4.873 5.479 1.00 95.69 294 LYS A C 1
ATOM 2311 O O . LYS A 1 294 ? 5.186 5.900 5.427 1.00 95.69 294 LYS A O 1
ATOM 2316 N N . TRP A 1 295 ? 5.372 3.701 5.880 1.00 97.25 295 TRP A N 1
ATOM 2317 C CA . TRP A 1 295 ? 3.983 3.514 6.299 1.00 97.25 295 TRP A CA 1
ATOM 2318 C C . TRP A 1 295 ? 3.818 3.715 7.804 1.00 97.25 295 TRP A C 1
ATOM 2320 O O . TRP A 1 295 ? 4.630 3.258 8.605 1.00 97.25 295 TRP A O 1
ATOM 2330 N N . TYR A 1 296 ? 2.727 4.375 8.179 1.00 97.31 296 TYR A N 1
ATOM 2331 C CA . TYR A 1 296 ? 2.375 4.700 9.551 1.00 97.31 296 TYR A CA 1
ATOM 2332 C C . TYR A 1 296 ? 0.925 4.333 9.825 1.00 97.31 296 TYR A C 1
ATOM 2334 O O . TYR A 1 296 ? 0.041 4.529 8.988 1.00 97.31 296 TYR A O 1
ATOM 2342 N N . ARG A 1 297 ? 0.677 3.832 11.032 1.00 97.19 297 ARG A N 1
ATOM 2343 C CA . ARG A 1 297 ? -0.666 3.590 11.544 1.00 97.19 297 ARG A CA 1
ATOM 2344 C C . ARG A 1 297 ? -1.153 4.814 12.306 1.00 97.19 297 ARG A C 1
ATOM 2346 O O . ARG A 1 297 ? -0.451 5.313 13.182 1.00 97.19 297 ARG A O 1
ATOM 2353 N N . VAL A 1 298 ? -2.371 5.253 12.020 1.00 96.94 298 VAL A N 1
ATOM 2354 C CA . VAL A 1 298 ? -3.020 6.364 12.719 1.00 96.94 298 VAL A CA 1
ATOM 2355 C C . VAL A 1 298 ? -3.514 5.880 14.086 1.00 96.94 298 VAL A C 1
ATOM 2357 O O . VAL A 1 298 ? -4.335 4.967 14.175 1.00 96.94 298 VAL A O 1
ATOM 2360 N N . LEU A 1 299 ? -3.000 6.469 15.164 1.00 96.81 299 LEU A N 1
ATOM 2361 C CA . 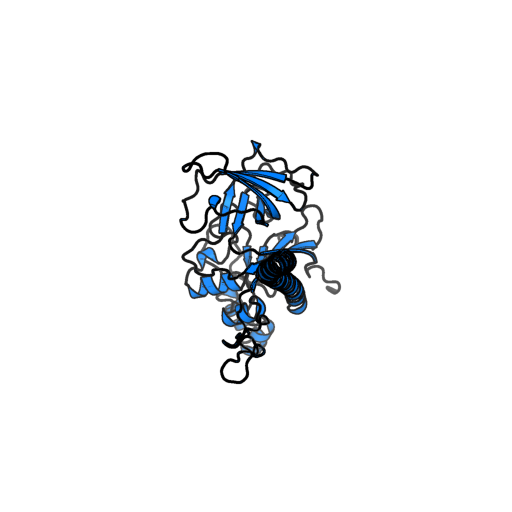LEU A 1 299 ? -3.418 6.218 16.548 1.00 96.81 299 LEU A CA 1
ATOM 2362 C C . LEU A 1 299 ? -4.565 7.139 16.971 1.00 96.81 299 LEU A C 1
ATOM 2364 O O . LEU A 1 299 ? -5.512 6.692 17.614 1.00 96.81 299 LEU A O 1
ATOM 2368 N N . ALA A 1 300 ? -4.485 8.408 16.586 1.00 95.50 300 ALA A N 1
ATOM 2369 C CA . ALA A 1 300 ? -5.504 9.418 16.833 1.00 95.50 300 ALA A CA 1
ATOM 2370 C C . ALA A 1 300 ? -5.622 10.318 15.603 1.00 95.50 300 ALA A C 1
ATOM 2372 O O . ALA A 1 300 ? -4.630 10.535 14.902 1.00 95.50 300 ALA A O 1
ATOM 2373 N N . ALA A 1 301 ? -6.836 10.786 15.335 1.00 94.19 301 ALA A N 1
ATOM 2374 C CA . ALA A 1 301 ? -7.133 11.724 14.267 1.00 94.19 301 ALA A CA 1
ATOM 2375 C C . ALA A 1 301 ? -8.133 12.746 14.805 1.00 94.19 301 ALA A C 1
ATOM 2377 O O . ALA A 1 301 ? -9.320 12.435 14.927 1.00 94.19 301 ALA A O 1
ATOM 2378 N N . ASP A 1 302 ? -7.632 13.935 15.119 1.00 91.88 302 ASP A N 1
ATOM 2379 C CA . ASP A 1 302 ? -8.412 15.029 15.682 1.00 91.88 302 ASP A CA 1
ATOM 2380 C C . ASP A 1 302 ? -8.658 16.101 14.612 1.00 91.88 302 ASP A C 1
ATOM 2382 O O . ASP A 1 302 ? -7.806 16.408 13.769 1.00 91.88 302 ASP A O 1
ATOM 2386 N N . GLU A 1 303 ? -9.874 16.641 14.608 1.00 86.12 303 GLU A N 1
ATOM 2387 C CA . GLU A 1 303 ? -10.283 17.719 13.710 1.00 86.12 303 GLU A CA 1
ATOM 2388 C C . GLU A 1 303 ? -10.001 19.053 14.393 1.00 86.12 303 GLU A C 1
ATOM 2390 O O . GLU A 1 303 ? -10.486 19.296 15.497 1.00 86.12 303 GLU A O 1
ATOM 2395 N N . LEU A 1 304 ? -9.169 19.883 13.757 1.00 72.81 304 LEU A N 1
ATOM 2396 C CA . LEU A 1 304 ? -8.600 21.046 14.432 1.00 72.81 304 LEU A CA 1
ATOM 2397 C C . LEU A 1 304 ? -9.493 22.285 14.413 1.00 72.81 304 LEU A C 1
ATOM 2399 O O . LEU A 1 304 ? -9.323 23.071 15.328 1.00 72.81 304 LEU A O 1
ATOM 2403 N N . ASP A 1 305 ? -10.418 22.468 13.459 1.00 59.34 305 ASP A N 1
ATOM 2404 C CA . ASP A 1 305 ? -11.451 23.522 13.528 1.00 59.34 305 ASP A CA 1
ATOM 2405 C C . ASP A 1 305 ? -12.417 23.497 12.324 1.00 59.34 305 ASP A C 1
ATOM 2407 O O . ASP A 1 305 ? -11.972 23.456 11.184 1.00 59.34 305 ASP A O 1
ATOM 2411 N N . GLY A 1 306 ? -13.727 23.636 12.590 1.00 60.09 306 GLY A N 1
ATOM 2412 C CA . GLY A 1 306 ? -14.766 24.146 11.673 1.00 60.09 306 GLY A CA 1
ATOM 2413 C C . GLY A 1 306 ? -15.078 23.364 10.382 1.00 60.09 306 GLY A C 1
ATOM 2414 O O . GLY A 1 306 ? -14.213 22.887 9.664 1.00 60.09 306 GLY A O 1
ATOM 2415 N N . GLU A 1 307 ? -16.356 23.331 9.986 1.00 59.91 307 GLU A N 1
ATOM 2416 C CA . GLU A 1 307 ? -16.848 22.604 8.795 1.00 59.91 307 GLU A CA 1
ATOM 2417 C C . GLU A 1 307 ? -16.115 22.978 7.477 1.00 59.91 307 GLU A C 1
ATOM 2419 O O . GLU A 1 307 ? -16.079 22.177 6.536 1.00 59.91 307 GLU A O 1
ATOM 2424 N N . ALA A 1 308 ? -15.475 24.155 7.435 1.00 64.38 308 ALA A N 1
ATOM 2425 C CA . ALA A 1 308 ? -14.763 24.712 6.286 1.00 64.38 308 ALA A CA 1
ATOM 2426 C C . ALA A 1 308 ? -13.254 24.387 6.211 1.00 64.38 308 ALA A C 1
ATOM 2428 O O . ALA A 1 308 ? -12.718 24.385 5.103 1.00 64.38 308 ALA A O 1
ATOM 2429 N N . ASP A 1 309 ? -12.572 24.090 7.324 1.00 64.62 309 ASP A N 1
ATOM 2430 C CA . ASP A 1 309 ? -11.117 23.884 7.331 1.00 64.62 309 ASP A CA 1
ATOM 2431 C C . ASP A 1 309 ? -10.781 22.380 7.280 1.00 64.62 309 ASP A C 1
ATOM 2433 O O . ASP A 1 309 ? -11.111 21.590 8.158 1.00 64.62 309 ASP A O 1
ATOM 2437 N N . LEU A 1 310 ? -10.115 21.948 6.203 1.00 79.19 310 LEU A N 1
ATOM 2438 C CA . LEU A 1 310 ? -9.723 20.548 5.963 1.00 79.19 310 LEU A CA 1
ATOM 2439 C C . LEU A 1 310 ? -8.392 20.209 6.649 1.00 79.19 310 LEU A C 1
ATOM 2441 O O . LEU A 1 310 ? -7.485 19.640 6.036 1.00 79.19 310 LEU A O 1
ATOM 2445 N N . THR A 1 311 ? -8.273 20.606 7.912 1.00 85.75 311 THR A N 1
ATOM 2446 C CA . THR A 1 311 ? -7.054 20.436 8.698 1.00 85.75 311 THR A CA 1
ATOM 2447 C C . THR A 1 311 ? -7.248 19.324 9.719 1.00 85.75 311 THR A C 1
ATOM 2449 O O . THR A 1 311 ? -8.234 19.324 10.459 1.00 85.75 311 THR A O 1
ATOM 2452 N N . ARG A 1 312 ? -6.301 18.383 9.790 1.00 89.44 312 ARG A N 1
ATOM 2453 C CA . ARG A 1 312 ? -6.306 17.328 10.815 1.00 89.44 312 ARG A CA 1
ATOM 2454 C C . ARG A 1 312 ? -4.983 17.205 11.527 1.00 89.44 312 ARG A C 1
ATOM 2456 O O . ARG A 1 312 ? -3.935 17.247 10.886 1.00 89.44 312 ARG A O 1
ATOM 2463 N N . GLU A 1 313 ? -5.069 16.990 12.832 1.00 91.88 313 GLU A N 1
ATOM 2464 C CA . GLU A 1 313 ? -3.951 16.545 13.648 1.00 91.88 313 GLU A CA 1
ATOM 2465 C C . GLU A 1 313 ? -3.985 15.023 13.741 1.00 91.88 313 GLU A C 1
ATOM 2467 O O . GLU A 1 313 ? -5.005 14.422 14.081 1.00 91.88 313 GLU A O 1
ATOM 2472 N N . LEU A 1 314 ? -2.874 14.387 13.391 1.00 94.38 314 LEU A N 1
ATOM 2473 C CA . LEU A 1 314 ? -2.732 12.943 13.416 1.00 94.38 314 LEU A CA 1
ATOM 2474 C C . LEU A 1 314 ? -1.615 12.559 14.375 1.00 94.38 314 LEU A C 1
ATOM 2476 O O . LEU A 1 314 ? -0.482 13.017 14.223 1.00 94.38 314 LEU A O 1
ATOM 2480 N N . SER A 1 315 ? -1.910 11.637 15.287 1.00 94.38 315 SER A N 1
ATOM 2481 C CA . SER A 1 315 ? -0.889 10.892 16.023 1.00 94.38 315 SER A CA 1
ATOM 2482 C C . SER A 1 315 ? -0.626 9.574 15.311 1.00 94.38 315 SER A C 1
ATOM 2484 O O . SER A 1 315 ? -1.541 8.786 15.078 1.00 94.38 315 SER A O 1
ATOM 2486 N N . LEU A 1 316 ? 0.629 9.306 14.981 1.00 95.06 316 LEU A N 1
ATOM 2487 C CA . LEU A 1 316 ? 1.066 8.196 14.147 1.00 95.06 316 LEU A CA 1
ATOM 2488 C C . LEU A 1 316 ? 1.980 7.249 14.922 1.00 95.06 316 LEU A C 1
ATOM 2490 O O . LEU A 1 316 ? 2.801 7.684 15.725 1.00 95.06 316 LEU A O 1
ATOM 2494 N N . SER A 1 317 ? 1.886 5.957 14.621 1.00 94.94 317 SER A N 1
ATOM 2495 C CA . SER A 1 317 ? 2.814 4.917 15.064 1.00 94.94 317 SER A CA 1
ATOM 2496 C C . SER A 1 317 ? 3.471 4.269 13.854 1.00 94.94 317 SER A C 1
ATOM 2498 O O . SER A 1 317 ? 2.793 3.903 12.893 1.00 94.94 317 SER A O 1
ATOM 2500 N N . GLY A 1 318 ? 4.791 4.131 13.879 1.00 93.31 318 GLY A N 1
ATOM 2501 C CA . GLY A 1 318 ? 5.543 3.573 12.760 1.00 93.31 318 GLY A CA 1
ATOM 2502 C C . GLY A 1 318 ? 7.048 3.788 12.904 1.00 93.31 318 GLY A C 1
ATOM 2503 O O . GLY A 1 318 ? 7.503 4.190 13.978 1.00 93.31 318 GLY A O 1
ATOM 2504 N N . PRO A 1 319 ? 7.825 3.531 11.841 1.00 91.88 319 PRO A N 1
ATOM 2505 C CA . PRO A 1 319 ? 9.280 3.63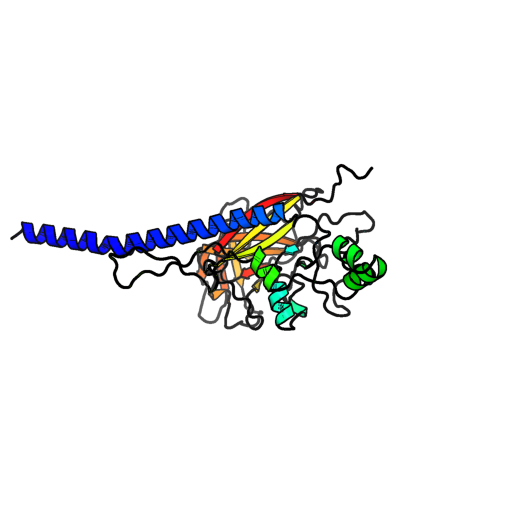9 11.865 1.00 91.88 319 PRO A CA 1
ATOM 2506 C C . PRO A 1 319 ? 9.754 5.081 12.078 1.00 91.88 319 PRO A C 1
ATOM 2508 O O . PRO A 1 319 ? 9.048 6.050 11.791 1.00 91.88 319 PRO A O 1
ATOM 2511 N N . ASP A 1 320 ? 10.987 5.239 12.543 1.00 88.56 320 ASP A N 1
ATOM 2512 C CA . ASP A 1 320 ? 11.577 6.565 12.715 1.00 88.56 320 ASP A CA 1
ATOM 2513 C C . ASP A 1 320 ? 11.819 7.251 11.376 1.00 88.56 320 ASP A C 1
ATOM 2515 O O . ASP A 1 320 ? 12.155 6.616 10.369 1.00 88.56 320 ASP A O 1
ATOM 2519 N N . TRP A 1 321 ? 11.666 8.572 11.365 1.00 88.62 321 TRP A N 1
ATOM 2520 C CA . TRP A 1 321 ? 11.909 9.399 10.193 1.00 88.62 321 TRP A CA 1
ATOM 2521 C C . TRP A 1 321 ? 13.208 10.174 10.363 1.00 88.62 321 TRP A C 1
ATOM 2523 O O . TRP A 1 321 ? 13.258 11.268 10.908 1.00 88.62 321 TRP A O 1
ATOM 2533 N N . ASN A 1 322 ? 14.289 9.571 9.895 1.00 81.94 322 ASN A N 1
ATOM 2534 C CA . ASN A 1 322 ? 15.650 10.071 10.040 1.00 81.94 322 ASN A CA 1
ATOM 2535 C C . ASN A 1 322 ? 16.171 10.778 8.780 1.00 81.94 322 ASN A C 1
ATOM 2537 O O . ASN A 1 322 ? 17.378 10.826 8.553 1.00 81.94 322 ASN A O 1
ATOM 2541 N N . ILE A 1 323 ? 15.274 11.300 7.940 1.00 79.81 323 ILE A N 1
ATOM 2542 C CA . ILE A 1 323 ? 15.656 11.956 6.689 1.00 79.81 323 ILE A CA 1
ATOM 2543 C C . ILE A 1 323 ? 15.805 13.446 6.922 1.00 79.81 323 ILE A C 1
ATOM 2545 O O . ILE A 1 323 ? 14.860 14.131 7.304 1.00 79.81 323 ILE A O 1
ATOM 2549 N N . GLN A 1 324 ? 17.006 13.940 6.645 1.00 80.81 324 GLN A N 1
ATOM 2550 C CA . GLN A 1 324 ? 17.317 15.359 6.638 1.00 80.81 324 GLN A CA 1
ATOM 2551 C C . GLN A 1 324 ? 17.253 15.854 5.195 1.00 80.81 324 GLN A C 1
ATOM 2553 O O . GLN A 1 324 ? 18.235 15.793 4.461 1.00 80.81 324 GLN A O 1
ATOM 2558 N N . SER A 1 325 ? 16.076 16.307 4.772 1.00 84.44 325 SER A N 1
ATOM 2559 C CA . SER A 1 325 ? 15.893 16.962 3.478 1.00 84.44 325 SER A CA 1
ATOM 2560 C C . SER A 1 325 ? 15.049 18.225 3.651 1.00 84.44 325 SER A C 1
ATOM 2562 O O . SER A 1 325 ? 14.099 18.207 4.436 1.00 84.44 325 SER A O 1
ATOM 2564 N N . PRO A 1 326 ? 15.377 19.321 2.938 1.00 87.50 326 PRO A N 1
ATOM 2565 C CA . PRO A 1 326 ? 14.580 20.545 2.951 1.00 87.50 326 PRO A CA 1
ATOM 2566 C C . PRO A 1 326 ? 13.290 20.429 2.124 1.00 87.50 326 PRO A C 1
ATOM 2568 O O . PRO A 1 326 ? 12.526 21.388 2.068 1.00 87.50 326 PRO A O 1
ATOM 2571 N N . GLN A 1 327 ? 13.069 19.309 1.429 1.00 89.88 327 GLN A N 1
ATOM 2572 C CA . GLN A 1 327 ? 11.878 19.121 0.606 1.00 89.88 327 GLN A CA 1
ATOM 2573 C C . GLN A 1 327 ? 10.627 18.916 1.471 1.00 89.88 327 GLN A C 1
ATOM 2575 O O . GLN A 1 327 ? 10.726 18.318 2.547 1.00 89.88 327 GLN A O 1
ATOM 2580 N N . PRO A 1 328 ? 9.449 19.361 1.003 1.00 90.69 328 PRO A N 1
ATOM 2581 C CA . PRO A 1 328 ? 8.196 19.132 1.707 1.00 90.69 328 PRO A CA 1
ATOM 2582 C C . PRO A 1 328 ? 7.906 17.638 1.857 1.00 90.69 328 PRO A C 1
ATOM 2584 O O . PRO A 1 328 ? 8.296 16.806 1.030 1.00 90.69 328 PRO A O 1
ATOM 2587 N N . ILE A 1 329 ? 7.218 17.310 2.945 1.00 92.50 329 ILE A N 1
ATOM 2588 C CA . ILE A 1 329 ? 6.803 15.950 3.273 1.00 92.50 329 ILE A CA 1
ATOM 2589 C C . ILE A 1 329 ? 5.323 15.852 2.972 1.00 92.50 329 ILE A C 1
ATOM 2591 O O . ILE A 1 329 ? 4.543 16.725 3.343 1.00 92.50 329 ILE A O 1
ATOM 2595 N N . TYR A 1 330 ? 4.941 14.777 2.305 1.00 93.75 330 TYR A N 1
ATOM 2596 C CA . TYR A 1 330 ? 3.573 14.539 1.901 1.00 93.75 330 TYR A CA 1
ATOM 2597 C C . TYR A 1 330 ? 3.015 13.317 2.619 1.00 93.75 330 TYR A C 1
ATOM 2599 O O . TYR A 1 330 ? 3.661 12.272 2.682 1.00 93.75 330 TYR A O 1
ATOM 2607 N N . ALA A 1 331 ? 1.803 13.440 3.143 1.00 95.19 331 ALA A N 1
ATOM 2608 C CA . ALA A 1 331 ? 1.002 12.332 3.621 1.00 95.19 331 ALA A CA 1
ATOM 2609 C C . ALA A 1 331 ? 0.143 11.799 2.471 1.00 95.19 331 ALA A C 1
ATOM 2611 O O . ALA A 1 331 ? -0.696 12.510 1.918 1.00 95.19 331 ALA A O 1
ATOM 2612 N N . LEU A 1 332 ? 0.358 10.537 2.124 1.00 95.50 332 LEU A N 1
ATOM 2613 C CA . LEU A 1 332 ? -0.474 9.754 1.230 1.00 95.50 332 LEU A CA 1
ATOM 2614 C C . LEU A 1 332 ? -1.496 8.972 2.057 1.00 95.50 332 LEU A C 1
ATOM 2616 O O . LEU A 1 332 ? -1.134 8.082 2.830 1.00 95.50 332 LEU A O 1
ATOM 2620 N N . TYR A 1 333 ? -2.771 9.273 1.852 1.00 95.19 333 TYR A N 1
ATOM 2621 C CA . TYR A 1 333 ? -3.884 8.483 2.352 1.00 95.19 333 TYR A CA 1
ATOM 2622 C C . TYR A 1 333 ? -4.520 7.692 1.219 1.00 95.19 333 TYR A C 1
ATOM 2624 O O . TYR A 1 333 ? -4.751 8.203 0.121 1.00 95.19 333 TYR A O 1
ATOM 2632 N N . MET A 1 334 ? -4.823 6.435 1.514 1.00 94.44 334 MET A N 1
ATOM 2633 C CA . MET A 1 334 ? -5.552 5.554 0.623 1.00 94.44 334 MET A CA 1
ATOM 2634 C C . MET A 1 334 ? -6.632 4.841 1.412 1.00 94.44 334 MET A C 1
ATOM 2636 O O . MET A 1 334 ? -6.380 4.296 2.490 1.00 94.44 334 MET A O 1
ATOM 2640 N N . LYS A 1 335 ? -7.835 4.828 0.847 1.00 92.38 335 LYS A N 1
ATOM 2641 C CA . LYS A 1 335 ? -8.973 4.156 1.460 1.00 92.38 335 LYS A CA 1
ATOM 2642 C C . LYS A 1 335 ? -8.757 2.642 1.469 1.00 92.38 335 LYS A C 1
ATOM 2644 O O . LYS A 1 335 ? -7.970 2.092 0.699 1.00 92.38 335 LYS A O 1
ATOM 2649 N N . ASP A 1 336 ? -9.475 1.968 2.359 1.00 94.50 336 ASP A N 1
ATOM 2650 C CA . ASP A 1 336 ? -9.580 0.510 2.418 1.00 94.50 336 ASP A CA 1
ATOM 2651 C C . ASP A 1 336 ? -8.296 -0.246 2.801 1.00 94.50 336 ASP A C 1
ATOM 2653 O O . ASP A 1 336 ? -8.315 -1.480 2.838 1.00 94.50 336 ASP A O 1
ATOM 2657 N N . ILE A 1 337 ? -7.196 0.439 3.144 1.00 97.25 337 ILE A N 1
ATOM 2658 C CA . ILE A 1 337 ? -6.016 -0.220 3.717 1.00 97.25 337 ILE A CA 1
ATOM 2659 C C . ILE A 1 337 ? -6.359 -0.737 5.113 1.00 97.25 337 ILE A C 1
ATOM 2661 O O . ILE A 1 337 ? -6.687 0.017 6.025 1.00 97.25 337 ILE A O 1
ATOM 2665 N N . VAL A 1 338 ? -6.224 -2.047 5.297 1.00 97.19 338 VAL A N 1
ATOM 2666 C CA . VAL A 1 338 ? -6.537 -2.722 6.563 1.00 97.19 338 VAL A CA 1
ATOM 2667 C C . VAL A 1 338 ? -5.307 -3.206 7.316 1.00 97.19 338 VAL A C 1
ATOM 2669 O O . VAL A 1 338 ? -5.399 -3.459 8.518 1.00 97.19 338 VAL A O 1
ATOM 2672 N N . ALA A 1 339 ? -4.176 -3.369 6.629 1.00 97.94 339 ALA A N 1
ATOM 2673 C CA . ALA A 1 339 ? -2.907 -3.750 7.236 1.00 97.94 339 ALA A CA 1
ATOM 2674 C C . ALA A 1 339 ? -1.731 -3.404 6.318 1.00 97.94 339 ALA A C 1
ATOM 2676 O O . ALA A 1 339 ? -1.834 -3.535 5.098 1.00 97.94 339 ALA A O 1
ATOM 2677 N N . VAL A 1 340 ? -0.595 -3.060 6.921 1.00 98.19 340 VAL A N 1
ATOM 2678 C CA . VAL A 1 340 ? 0.701 -2.987 6.245 1.00 98.19 340 VAL A CA 1
ATOM 2679 C C . VAL A 1 340 ? 1.674 -3.907 6.968 1.00 98.19 340 VAL A C 1
ATOM 2681 O O . VAL A 1 340 ? 1.743 -3.911 8.197 1.00 98.19 340 VAL A O 1
ATOM 2684 N N . PHE A 1 341 ? 2.413 -4.709 6.208 1.00 97.88 341 PHE A N 1
ATOM 2685 C CA . PHE A 1 341 ? 3.449 -5.584 6.739 1.00 97.88 341 PHE A CA 1
ATOM 2686 C C . PHE A 1 341 ? 4.787 -5.242 6.110 1.00 97.88 341 PHE A C 1
ATOM 2688 O O . PHE A 1 341 ? 4.895 -5.204 4.888 1.00 97.88 341 PHE A O 1
ATOM 2695 N N . GLU A 1 342 ? 5.819 -5.077 6.927 1.00 96.69 342 GLU A N 1
ATOM 2696 C CA . GLU A 1 342 ? 7.138 -4.659 6.455 1.00 96.69 342 GLU A CA 1
ATOM 2697 C C . GLU A 1 342 ? 8.188 -5.744 6.683 1.00 96.69 342 GLU A C 1
ATOM 2699 O O . GLU A 1 342 ? 8.183 -6.443 7.701 1.00 96.69 342 GLU A O 1
ATOM 2704 N N . LYS A 1 343 ? 9.092 -5.901 5.715 1.00 95.25 343 LYS A N 1
ATOM 2705 C CA . LYS A 1 343 ? 10.297 -6.730 5.819 1.00 95.25 343 LYS A CA 1
ATOM 2706 C C . LYS A 1 343 ? 11.420 -6.114 5.006 1.00 95.25 343 LYS A C 1
ATOM 2708 O O . LYS A 1 343 ? 11.187 -5.548 3.947 1.00 95.25 343 LYS A O 1
ATOM 2713 N N . THR A 1 344 ? 12.656 -6.346 5.421 1.00 92.44 344 THR A N 1
ATOM 2714 C CA . THR A 1 344 ? 13.800 -6.102 4.544 1.00 92.44 344 THR A CA 1
ATOM 2715 C C . THR A 1 344 ? 13.847 -7.173 3.452 1.00 92.44 344 THR A C 1
ATOM 2717 O O . THR A 1 344 ? 13.790 -8.377 3.734 1.00 92.44 344 THR A O 1
ATOM 2720 N N . ALA A 1 345 ? 13.949 -6.743 2.200 1.00 89.25 345 ALA A N 1
ATOM 2721 C CA . ALA A 1 345 ? 14.148 -7.594 1.037 1.00 89.25 345 ALA A CA 1
ATOM 2722 C C . ALA A 1 345 ? 15.447 -7.200 0.334 1.00 89.25 345 ALA A C 1
ATOM 2724 O O . ALA A 1 345 ? 15.791 -6.024 0.271 1.00 89.25 345 ALA A O 1
ATOM 2725 N N . ARG A 1 346 ? 16.170 -8.187 -0.195 1.00 85.31 346 ARG A N 1
ATOM 2726 C CA . ARG A 1 346 ? 17.323 -7.946 -1.061 1.00 85.31 346 ARG A CA 1
ATOM 2727 C C . ARG A 1 346 ? 16.889 -8.154 -2.507 1.00 85.31 346 ARG A C 1
ATOM 2729 O O . ARG A 1 346 ? 16.307 -9.201 -2.791 1.00 85.31 346 ARG A O 1
ATOM 2736 N N . LEU A 1 347 ? 17.151 -7.195 -3.391 1.00 78.94 347 LEU A N 1
ATOM 2737 C CA . LEU A 1 347 ? 16.922 -7.389 -4.825 1.00 78.94 347 LEU A CA 1
ATOM 2738 C C . LEU A 1 347 ? 18.064 -8.205 -5.434 1.00 78.94 347 LEU A C 1
ATOM 2740 O O . LEU A 1 347 ? 19.225 -8.084 -5.033 1.00 78.94 347 LEU A O 1
ATOM 2744 N N . TYR A 1 348 ? 17.726 -9.056 -6.398 1.00 66.75 348 TYR A N 1
ATOM 2745 C CA . TYR A 1 348 ? 18.685 -9.901 -7.104 1.00 66.75 348 TYR A CA 1
ATOM 2746 C C . TYR A 1 348 ? 19.412 -9.088 -8.183 1.00 66.75 348 TYR A C 1
ATOM 2748 O O . TYR A 1 348 ? 19.109 -9.231 -9.361 1.00 66.75 348 TYR A O 1
ATOM 2756 N N . ASP A 1 349 ? 20.342 -8.219 -7.783 1.00 57.69 349 ASP A N 1
ATOM 2757 C CA . ASP A 1 349 ? 21.216 -7.488 -8.725 1.00 57.69 349 ASP A CA 1
ATOM 2758 C C . ASP A 1 349 ? 22.711 -7.788 -8.490 1.00 57.69 349 ASP A C 1
ATOM 2760 O O . ASP A 1 349 ? 23.546 -7.637 -9.377 1.00 57.69 349 ASP A O 1
ATOM 2764 N N . SER A 1 350 ? 23.071 -8.340 -7.325 1.00 47.19 350 SER A N 1
ATOM 2765 C CA . SER A 1 350 ? 24.415 -8.866 -7.068 1.00 47.19 350 SER A CA 1
ATOM 2766 C C . SER A 1 350 ? 24.489 -10.357 -7.392 1.00 47.19 350 SER A C 1
ATOM 2768 O O . SER A 1 350 ? 24.310 -11.236 -6.547 1.00 47.19 350 SER A O 1
ATOM 2770 N N . SER A 1 351 ? 24.768 -10.650 -8.659 1.00 42.50 351 SER A N 1
ATOM 2771 C CA . SER A 1 351 ? 25.170 -11.975 -9.114 1.00 42.50 351 SER A CA 1
ATOM 2772 C C . SER A 1 351 ? 26.317 -12.519 -8.253 1.00 42.50 351 SER A C 1
ATOM 2774 O O . SER A 1 351 ? 27.452 -12.057 -8.345 1.00 42.50 351 SER A O 1
ATOM 2776 N N . MET A 1 352 ? 26.060 -13.579 -7.488 1.00 40.66 352 MET A N 1
ATOM 2777 C CA . MET A 1 352 ? 27.131 -14.457 -6.998 1.00 40.66 352 MET A CA 1
ATOM 2778 C C . MET A 1 352 ? 27.754 -15.296 -8.143 1.00 40.66 352 MET A C 1
ATOM 2780 O O . MET A 1 352 ? 28.663 -16.079 -7.899 1.00 40.66 352 MET A O 1
ATOM 2784 N N . TYR A 1 353 ? 27.266 -15.131 -9.384 1.00 38.84 353 TYR A N 1
ATOM 2785 C CA . TYR A 1 353 ? 27.623 -15.929 -10.564 1.00 38.84 353 TYR A CA 1
ATOM 2786 C C . TYR A 1 353 ? 27.803 -15.113 -11.861 1.00 38.84 353 TYR A C 1
ATOM 2788 O O . TYR A 1 353 ? 27.562 -15.643 -12.941 1.00 38.84 353 TYR A O 1
ATOM 2796 N N . ALA A 1 354 ? 28.210 -13.841 -11.798 1.00 37.22 354 ALA A N 1
ATOM 2797 C CA . ALA A 1 354 ? 28.768 -13.183 -12.985 1.00 37.22 354 ALA A CA 1
ATOM 2798 C C . ALA A 1 354 ? 30.289 -13.382 -12.972 1.00 37.22 354 ALA A C 1
ATOM 2800 O O . ALA A 1 354 ? 31.025 -12.539 -12.462 1.00 37.22 354 ALA A O 1
ATOM 2801 N N . TYR A 1 355 ? 30.718 -14.542 -13.468 1.00 33.66 355 TYR A N 1
ATOM 2802 C CA . TYR A 1 355 ? 32.079 -14.803 -13.936 1.00 33.66 355 TYR A CA 1
ATOM 2803 C C . TYR A 1 355 ? 32.031 -15.089 -15.430 1.00 33.66 355 TYR A C 1
ATOM 2805 O O . TYR A 1 355 ? 31.086 -15.803 -15.845 1.00 33.66 355 TYR A O 1
#

Sequence (355 aa):
MISIGVVGVGLIGVAALIPLAHYKAAQGVREDRKALTGRRAFREFRIRDLARPGDMASPMTGPNPYYYWPTTNPYAIYNQPPDGKLTRRAYCLDPLYVAAAVDSGNQNIAGSFPSNAPVTIPRITMLSSRPDDLRRRFGPNVANQMLLNNPPVMTRAQAEETFLMRDELVFEQPEDATQPPFQQYLEGNKRYASGSYSWMATLVPDPFNNSDLYSLSIVVFYRRNLAMDVPQEIMVEVNPASFQLGLADVKNIQIDQKNQPLNKEASVKDIKTGDWIALMQQQMPNDPQTTTLKWYRVLAADELDGEADLTRELSLSGPDWNIQSPQPIYALYMKDIVAVFEKTARLYDSSMYAY

Foldseek 3Di:
DVVVVVVVVVVVVVVVVVVVVVVVVVVVVVVVVQVVLVVLLVVLCVVVQVLALQQKAALDDDDDDADDDDLQASSVCPPDDVPGDVAFFKEKEQLLLLQLCVVVVNSQQNQWPPGPDPATGGYIFGAPDHLVVLCVPPNNVVSSVCRRPPGRTQHNVRSCVRFFDFPQWDWDCDPDVVDDTDTDADPPRHTGGPSQKGWMWIWGHDPVDPALKTKIKIWMFGNADSDPVANQKDKFFWDPVQFDQDVDQKTKIKTFCPPPPDRVPDALVVDAQQFKKKKWWQQDPSDSSRIDIWMWGWHGWDDDDDPPTRMIMTITGGDGDPRDGPTIMMIMGGPRGNDMDIDMDGRPPDDPPPD

Radius of gyration: 23.89 Å; chains: 1; bounding box: 73×52×78 Å

Secondary structure (DSSP, 8-state):
-HHHHHHHHHHHHHHHHHHHHHHHHHHHHHHHHHHHHHHHHHHHHHHTTTT-TTSEE----SS-SS----TT-TTGGG---TT---TT--EEE-HHHHHHHHHTT-GGGTSEESTT-SS-EEEEEEBSS-HHHHHHHH-HHHHHHHHHHS--BPPHHHHHHHHB----B-EEPPSSTTSPPEE-EETTTEEPB---EEEEEEEEE-TT--SSEEEEEEEEEES----TTS--EEEEEBPGGG-B--SSSEEEEEEE-TTS---SSS-GGG--TT-EEEEEEESSTT-GGGEEEEEEEEEEEEE-STTT--EEEEEEESS------SS-EEEEEETTEEEEEEEEEE-TTS-TT--